Protein AF-C1H5T6-F1 (afdb_monomer)

InterPro domains:
  IPR002125 Cytidine and deoxycytidylate deaminase domain [PF00383] (21-167)
  IPR002125 Cytidine and deoxycytidylate deaminase domain [PS51747] (21-202)
  IPR016193 Cytidine deaminase-like [SSF53927] (23-218)

Structure (mmCIF, N/CA/C/O backbone):
data_AF-C1H5T6-F1
#
_entry.id   AF-C1H5T6-F1
#
loop_
_atom_site.group_PDB
_atom_site.id
_atom_site.type_symbol
_atom_site.label_atom_id
_atom_site.label_alt_id
_atom_site.label_comp_id
_atom_site.label_asym_id
_atom_site.label_entity_id
_atom_site.label_seq_id
_atom_site.pdbx_PDB_ins_code
_atom_site.Cartn_x
_atom_site.Cartn_y
_atom_site.Cartn_z
_atom_site.occupancy
_atom_site.B_iso_or_equiv
_atom_site.auth_seq_id
_atom_site.auth_comp_id
_atom_site.auth_asym_id
_atom_site.auth_atom_id
_atom_site.pdbx_PDB_model_num
ATOM 1 N N . MET A 1 1 ? 17.464 13.894 10.792 1.00 33.81 1 MET A N 1
ATOM 2 C CA . MET A 1 1 ? 16.229 13.262 11.302 1.00 33.81 1 MET A CA 1
ATOM 3 C C . MET A 1 1 ? 15.118 13.578 10.315 1.00 33.81 1 MET A C 1
ATOM 5 O O . MET A 1 1 ? 14.722 14.732 10.244 1.00 33.81 1 MET A O 1
ATOM 9 N N . ALA A 1 2 ? 14.689 12.622 9.488 1.00 39.31 2 ALA A N 1
ATOM 10 C CA . ALA A 1 2 ? 13.501 12.822 8.660 1.00 39.31 2 ALA A CA 1
ATOM 11 C C . ALA A 1 2 ? 12.287 12.703 9.586 1.00 39.31 2 ALA A C 1
ATOM 13 O O . ALA A 1 2 ? 11.970 11.619 10.069 1.00 39.31 2 ALA A O 1
ATOM 14 N N . THR A 1 3 ? 11.676 13.834 9.919 1.00 35.56 3 THR A N 1
ATOM 15 C CA . THR A 1 3 ? 10.396 13.882 10.616 1.00 35.56 3 THR A CA 1
ATOM 16 C C . THR A 1 3 ? 9.360 13.225 9.709 1.00 35.56 3 THR A C 1
ATOM 18 O O . THR A 1 3 ? 8.994 13.762 8.669 1.00 35.56 3 THR A O 1
ATOM 21 N N . THR A 1 4 ? 8.930 12.018 10.072 1.00 43.72 4 THR A N 1
ATOM 22 C CA . THR A 1 4 ? 7.902 11.247 9.368 1.00 43.72 4 THR A CA 1
ATOM 23 C C . THR A 1 4 ? 6.540 11.907 9.587 1.00 43.72 4 THR A C 1
ATOM 25 O O . THR A 1 4 ? 5.733 11.419 10.382 1.00 43.72 4 THR A O 1
ATOM 28 N N . SER A 1 5 ? 6.281 13.056 8.960 1.00 38.50 5 SER A N 1
ATOM 29 C CA . SER A 1 5 ? 4.914 13.558 8.889 1.00 38.50 5 SER A CA 1
ATOM 30 C C . SER A 1 5 ? 4.151 12.664 7.916 1.00 38.50 5 SER A C 1
ATOM 32 O O . SER A 1 5 ? 4.578 12.414 6.790 1.00 38.50 5 SER A O 1
ATOM 34 N N . VAL A 1 6 ? 3.036 12.107 8.383 1.00 45.97 6 VAL A N 1
ATOM 35 C CA . VAL A 1 6 ? 2.045 11.500 7.496 1.00 45.97 6 VAL A CA 1
ATOM 36 C C . VAL A 1 6 ? 1.602 12.621 6.538 1.00 45.97 6 VAL A C 1
ATOM 38 O O . VAL A 1 6 ? 1.162 13.662 7.033 1.00 45.97 6 VAL A O 1
ATOM 41 N N . PRO A 1 7 ? 1.747 12.475 5.204 1.00 45.72 7 PRO A N 1
ATOM 42 C CA . PRO A 1 7 ? 1.215 13.447 4.243 1.00 45.72 7 PRO A CA 1
ATOM 43 C C . PRO A 1 7 ? -0.298 13.638 4.475 1.00 45.72 7 PRO A C 1
ATOM 45 O O . PRO A 1 7 ? -0.911 12.744 5.060 1.00 45.72 7 PRO A O 1
ATOM 48 N N . PRO A 1 8 ? -0.904 14.772 4.062 1.00 51.19 8 PRO A N 1
ATOM 49 C CA . PRO A 1 8 ? -2.144 15.320 4.627 1.00 51.19 8 PRO A CA 1
ATOM 50 C C . PRO A 1 8 ? -3.195 14.243 4.925 1.00 51.19 8 PRO A C 1
ATOM 52 O O . PRO A 1 8 ? -3.551 13.446 4.060 1.00 51.19 8 PRO A O 1
ATOM 55 N N . SER A 1 9 ? -3.616 14.219 6.194 1.00 65.88 9 SER A N 1
ATOM 56 C CA . SER A 1 9 ? -4.337 13.152 6.898 1.00 65.88 9 SER A CA 1
ATOM 57 C C . SER A 1 9 ? -5.274 12.316 6.022 1.00 65.88 9 SER A C 1
ATOM 59 O O . SER A 1 9 ? -6.409 12.712 5.741 1.00 65.88 9 SER A O 1
ATOM 61 N N . ILE A 1 10 ? -4.848 11.099 5.683 1.00 83.06 10 ILE A N 1
ATOM 62 C CA . ILE A 1 10 ? -5.799 10.045 5.329 1.00 83.06 10 ILE A CA 1
ATOM 63 C C . ILE A 1 10 ? -6.654 9.823 6.569 1.00 83.06 10 ILE A C 1
ATOM 65 O O . ILE A 1 10 ? -6.167 9.346 7.594 1.00 83.06 10 ILE A O 1
ATOM 69 N N . THR A 1 11 ? -7.914 10.233 6.493 1.00 87.38 11 THR A N 1
ATOM 70 C CA . THR A 1 11 ? -8.832 10.136 7.622 1.00 87.38 11 THR A CA 1
ATOM 71 C C . THR A 1 11 ? -9.463 8.748 7.595 1.00 87.38 11 THR A C 1
ATOM 73 O O . THR A 1 11 ? -10.060 8.381 6.586 1.00 87.38 11 THR A O 1
ATOM 76 N N . PRO A 1 12 ? -9.342 7.931 8.652 1.00 84.88 12 PRO A N 1
ATOM 77 C CA . PRO A 1 12 ? -10.092 6.686 8.711 1.00 84.88 12 PRO A CA 1
ATOM 78 C C . PRO A 1 12 ? -11.593 6.963 8.594 1.00 84.88 12 PRO A C 1
ATOM 80 O O . PRO A 1 12 ? -12.089 7.898 9.223 1.00 84.88 12 PRO A O 1
ATOM 83 N N . ILE A 1 13 ? -12.323 6.158 7.817 1.00 84.75 13 ILE A N 1
ATOM 84 C CA . ILE A 1 13 ? -13.778 6.306 7.722 1.00 84.75 13 ILE A CA 1
ATOM 85 C C . ILE A 1 13 ? -14.387 5.861 9.065 1.00 84.75 13 ILE A C 1
ATOM 87 O O . ILE A 1 13 ? -14.195 4.700 9.450 1.00 84.75 13 ILE A O 1
ATOM 91 N N . PRO A 1 14 ? -15.124 6.724 9.788 1.00 80.69 14 PRO A N 1
ATOM 92 C CA . PRO A 1 14 ? -15.810 6.308 11.006 1.00 80.69 14 PRO A CA 1
ATOM 93 C C . PRO A 1 14 ? -16.904 5.284 10.680 1.00 80.69 14 PRO A C 1
ATOM 95 O O . PRO A 1 14 ? -17.687 5.517 9.763 1.00 80.69 14 PRO A O 1
ATOM 98 N N . SER A 1 15 ? -16.978 4.185 11.439 1.00 84.94 15 SER A N 1
ATOM 99 C CA . SER A 1 15 ? -18.088 3.213 11.419 1.00 84.94 15 SER A CA 1
ATOM 100 C C . SER A 1 15 ? -18.574 2.837 10.011 1.00 84.94 15 SER A C 1
ATOM 102 O O . SER A 1 15 ? -19.707 3.129 9.630 1.00 84.94 15 SER A O 1
ATOM 104 N N . HIS A 1 16 ? -17.717 2.187 9.226 1.00 91.88 16 HIS A N 1
ATOM 105 C CA . HIS A 1 16 ? -17.972 1.892 7.814 1.00 91.88 16 HIS A CA 1
ATOM 106 C C . HIS A 1 16 ? -18.253 0.407 7.556 1.00 91.88 16 HIS A C 1
ATOM 108 O O . HIS A 1 16 ? -17.962 -0.454 8.381 1.00 91.88 16 HIS A O 1
ATOM 114 N N . LEU A 1 17 ? -18.797 0.093 6.380 1.00 94.06 17 LEU A N 1
ATOM 115 C CA . LEU A 1 17 ? -18.963 -1.283 5.909 1.00 94.06 17 LEU A CA 1
ATOM 116 C C . LEU A 1 17 ? -17.701 -1.770 5.195 1.00 94.06 17 LEU A C 1
ATOM 118 O O . LEU A 1 17 ? -17.035 -1.002 4.499 1.00 94.06 17 LEU A O 1
ATOM 122 N N . ASN A 1 18 ? -17.406 -3.064 5.289 1.00 93.56 18 ASN A N 1
ATOM 123 C CA . ASN A 1 18 ? -16.345 -3.691 4.505 1.00 93.56 18 ASN A CA 1
ATOM 124 C C . ASN A 1 18 ? -16.837 -3.967 3.070 1.00 93.56 18 ASN A C 1
ATOM 126 O O . ASN A 1 18 ? -17.297 -5.065 2.774 1.00 93.56 18 ASN A O 1
ATOM 130 N N . ASN A 1 19 ? -16.836 -2.940 2.216 1.00 95.81 19 ASN A N 1
ATOM 131 C CA . ASN A 1 19 ? -17.381 -2.997 0.860 1.00 95.81 19 ASN A CA 1
ATOM 132 C C . ASN A 1 19 ? -16.542 -2.199 -0.156 1.00 95.81 19 ASN A C 1
ATOM 134 O O . ASN A 1 19 ? -15.598 -1.489 0.197 1.00 95.81 19 ASN A O 1
ATOM 138 N N . GLN A 1 20 ? -16.948 -2.259 -1.428 1.00 96.25 20 GLN A N 1
ATOM 139 C CA . GLN A 1 20 ? -16.251 -1.600 -2.535 1.00 96.25 20 GLN A CA 1
ATOM 140 C C . GLN A 1 20 ? -16.035 -0.093 -2.319 1.00 96.25 20 GLN A C 1
ATOM 142 O O . GLN A 1 20 ? -14.952 0.407 -2.611 1.00 96.25 20 GLN A O 1
ATOM 147 N N . GLN A 1 21 ? -17.011 0.639 -1.772 1.00 96.75 21 GLN A N 1
ATOM 148 C CA . GLN A 1 21 ? -16.872 2.082 -1.533 1.00 96.75 21 GLN A CA 1
ATOM 149 C C . GLN A 1 21 ? -15.749 2.392 -0.531 1.00 96.75 21 GLN A C 1
ATOM 151 O O . GLN A 1 21 ? -14.955 3.307 -0.757 1.00 96.75 21 GLN A O 1
ATOM 156 N N . THR A 1 22 ? -15.650 1.607 0.543 1.00 97.38 22 THR A N 1
ATOM 157 C CA . THR A 1 22 ? -14.551 1.694 1.514 1.00 97.38 22 THR A CA 1
ATOM 158 C C . THR A 1 22 ? -13.209 1.396 0.848 1.00 97.38 22 THR A C 1
ATOM 160 O O . THR A 1 22 ? -12.235 2.118 1.059 1.00 97.38 22 THR A O 1
ATOM 163 N N . HIS A 1 23 ? -13.139 0.363 0.007 1.00 98.12 23 HIS A N 1
ATOM 164 C CA . HIS A 1 23 ? -11.893 0.009 -0.670 1.00 98.12 23 HIS A CA 1
ATOM 165 C C . HIS A 1 23 ? -11.444 1.081 -1.671 1.00 98.12 23 HIS A C 1
ATOM 167 O O . HIS A 1 23 ? -10.270 1.453 -1.693 1.00 98.12 23 HIS A O 1
ATOM 173 N N . LEU A 1 24 ? -12.381 1.646 -2.437 1.00 97.88 24 LEU A N 1
ATOM 174 C CA . LEU A 1 24 ? -12.120 2.758 -3.351 1.00 97.88 24 LEU A CA 1
ATOM 175 C C . LEU A 1 24 ? -11.654 4.019 -2.616 1.00 97.88 24 LEU A C 1
ATOM 177 O O . LEU A 1 24 ? -10.804 4.739 -3.137 1.00 97.88 24 LEU A O 1
ATOM 181 N N . TYR A 1 25 ? -12.168 4.296 -1.414 1.00 97.44 25 TYR A N 1
ATOM 182 C CA . TYR A 1 25 ? -11.683 5.405 -0.589 1.00 97.44 25 TYR A CA 1
ATOM 183 C C . TYR A 1 25 ? -10.189 5.252 -0.268 1.00 97.44 25 TYR A C 1
ATOM 185 O O . TYR A 1 25 ? -9.396 6.152 -0.558 1.00 97.44 25 TYR A O 1
ATOM 193 N N . TYR A 1 26 ? -9.786 4.093 0.260 1.00 98.12 26 TYR A N 1
ATOM 194 C CA . TYR A 1 26 ? -8.386 3.845 0.608 1.00 98.12 26 TYR A CA 1
ATOM 195 C C . TYR A 1 26 ? -7.475 3.750 -0.621 1.00 98.12 26 TYR A C 1
ATOM 197 O O . TYR A 1 26 ? -6.346 4.238 -0.573 1.00 98.12 26 TYR A O 1
ATOM 205 N N . LEU A 1 27 ? -7.946 3.210 -1.748 1.00 98.31 27 LEU A N 1
ATOM 206 C CA . LEU A 1 27 ? -7.158 3.188 -2.984 1.00 98.31 27 LEU A CA 1
ATOM 207 C C . LEU A 1 27 ? -6.985 4.570 -3.614 1.00 98.31 27 LEU A C 1
ATOM 209 O O . LEU A 1 27 ? -5.897 4.863 -4.105 1.00 98.31 27 LE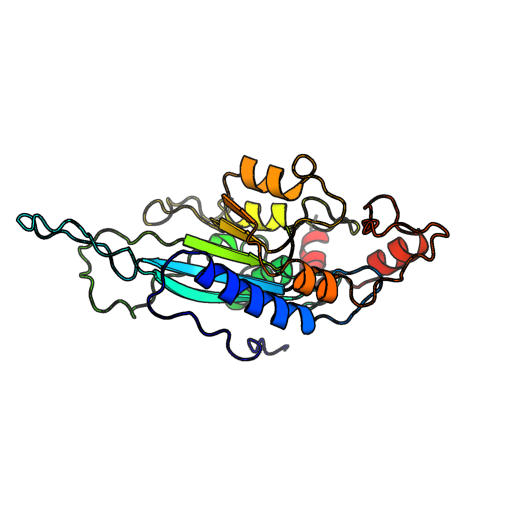U A O 1
ATOM 213 N N . ARG A 1 28 ? -7.982 5.462 -3.541 1.00 97.88 28 ARG A N 1
ATOM 214 C CA . ARG A 1 28 ? -7.799 6.872 -3.935 1.00 97.88 28 ARG A CA 1
ATOM 215 C C . ARG A 1 28 ? -6.760 7.565 -3.058 1.00 97.88 28 ARG A C 1
ATOM 217 O O . ARG A 1 28 ? -5.919 8.292 -3.574 1.00 97.88 28 ARG A O 1
ATOM 224 N N . ALA A 1 29 ? -6.762 7.294 -1.754 1.00 97.81 29 ALA A N 1
ATOM 225 C CA . ALA A 1 29 ? -5.723 7.789 -0.857 1.00 97.81 29 ALA A CA 1
ATOM 226 C C . ALA A 1 29 ? -4.327 7.226 -1.208 1.00 97.81 29 ALA A C 1
ATOM 228 O O . ALA A 1 29 ? -3.352 7.978 -1.235 1.00 97.81 29 ALA A O 1
ATOM 229 N N . CYS A 1 30 ? -4.222 5.937 -1.556 1.00 98.44 30 CYS A N 1
ATOM 230 C CA . CYS A 1 30 ? -2.981 5.343 -2.073 1.00 98.44 30 CYS A CA 1
ATOM 231 C C . CYS A 1 30 ? -2.534 5.999 -3.390 1.00 98.44 30 CYS A C 1
ATOM 233 O O . CYS A 1 30 ? -1.343 6.227 -3.602 1.00 98.44 30 CYS A O 1
ATOM 235 N N . LEU A 1 31 ? -3.468 6.348 -4.274 1.00 97.94 31 LEU A N 1
ATOM 236 C CA . LEU A 1 31 ? -3.164 7.049 -5.518 1.00 97.94 31 LEU A CA 1
ATOM 237 C C . LEU A 1 31 ? -2.583 8.447 -5.254 1.00 97.94 31 LEU A C 1
ATOM 239 O O . LEU A 1 31 ? -1.562 8.797 -5.843 1.00 97.94 31 LEU A O 1
ATOM 243 N N . SER A 1 32 ? -3.140 9.199 -4.302 1.00 97.56 32 SER A N 1
ATOM 244 C CA . SER A 1 32 ? -2.573 10.486 -3.868 1.00 97.56 32 SER A CA 1
ATOM 245 C C . SER A 1 32 ? -1.170 10.344 -3.261 1.00 97.56 32 SER A C 1
ATOM 247 O O . SER A 1 32 ? -0.316 11.205 -3.461 1.00 97.56 32 SER A O 1
ATOM 249 N N . LEU A 1 33 ? -0.889 9.251 -2.539 1.00 97.88 33 LEU A N 1
ATOM 250 C CA . LEU A 1 33 ? 0.471 8.932 -2.078 1.00 97.88 33 LEU A CA 1
ATOM 251 C C . LEU A 1 33 ? 1.406 8.632 -3.260 1.00 97.88 33 LEU A C 1
ATOM 253 O O . LEU A 1 33 ? 2.532 9.116 -3.287 1.00 97.88 33 LEU A O 1
ATOM 257 N N . SER A 1 34 ? 0.929 7.896 -4.268 1.00 98.00 34 SER A N 1
ATOM 258 C CA . SER A 1 34 ? 1.708 7.553 -5.472 1.00 98.00 34 SER A CA 1
ATOM 259 C C . SER A 1 34 ? 2.227 8.801 -6.193 1.00 98.00 34 SER A C 1
ATOM 261 O O . SER A 1 34 ? 3.370 8.830 -6.646 1.00 98.00 34 SER A O 1
ATOM 263 N N . GLN A 1 35 ? 1.419 9.865 -6.235 1.00 97.06 35 GLN A N 1
ATOM 264 C CA . GLN A 1 35 ? 1.767 11.151 -6.849 1.00 97.06 35 GLN A CA 1
ATOM 265 C C . GLN A 1 35 ? 2.900 11.905 -6.127 1.00 97.06 35 GLN A C 1
ATOM 267 O O . GLN A 1 35 ? 3.447 12.852 -6.688 1.00 97.06 35 GLN A O 1
ATOM 272 N N . GLN A 1 36 ? 3.290 11.494 -4.917 1.00 97.00 36 GLN A N 1
ATOM 273 C CA . GLN A 1 36 ? 4.449 12.060 -4.214 1.00 97.00 36 GLN A CA 1
ATOM 274 C C . GLN A 1 36 ? 5.770 11.413 -4.643 1.00 97.00 36 GLN A C 1
ATOM 276 O O . GLN A 1 36 ? 6.832 12.008 -4.474 1.00 97.00 36 GLN A O 1
ATOM 281 N N . SER A 1 37 ? 5.724 10.219 -5.242 1.00 96.81 37 SER A N 1
ATOM 282 C CA . SER A 1 37 ? 6.906 9.594 -5.836 1.00 96.81 37 SER A CA 1
ATOM 283 C C . SER A 1 37 ? 7.363 10.404 -7.055 1.00 96.81 37 SER A C 1
ATOM 285 O O . SER A 1 37 ? 6.507 10.787 -7.848 1.00 96.81 37 SER A O 1
ATOM 287 N N . PRO A 1 38 ? 8.656 10.689 -7.273 1.00 95.19 38 PRO A N 1
ATOM 288 C CA . PRO A 1 38 ? 9.097 11.358 -8.496 1.00 95.19 38 PRO A CA 1
ATOM 289 C C . PRO A 1 38 ? 8.925 10.439 -9.723 1.00 95.19 38 PRO A C 1
ATOM 291 O O . PRO A 1 38 ? 9.262 9.256 -9.631 1.00 95.19 38 PRO A O 1
ATOM 294 N N . PRO A 1 39 ? 8.468 10.952 -10.882 1.00 95.62 39 PRO A N 1
ATOM 295 C CA . PRO A 1 39 ? 8.410 10.165 -12.111 1.00 95.62 39 PRO A CA 1
ATOM 296 C C . PRO A 1 39 ? 9.818 9.739 -12.540 1.00 95.62 39 PRO A C 1
ATOM 298 O O . PRO A 1 39 ? 10.753 10.546 -12.556 1.00 95.62 39 PRO A O 1
ATOM 301 N N . LYS A 1 40 ? 9.984 8.452 -12.853 1.00 92.62 40 LYS A N 1
ATOM 302 C CA . LYS A 1 40 ? 11.252 7.873 -13.313 1.00 92.62 40 LYS A CA 1
ATOM 303 C C . LYS A 1 40 ? 10.998 6.847 -14.418 1.00 92.62 40 LYS A C 1
ATOM 305 O O . LYS A 1 40 ? 9.997 6.145 -14.330 1.00 92.62 40 LYS A O 1
ATOM 310 N N . PRO A 1 41 ? 11.929 6.677 -15.375 1.00 90.44 41 PRO A N 1
ATOM 311 C CA . PRO A 1 41 ? 11.765 5.745 -16.494 1.00 90.44 41 PRO A CA 1
ATOM 312 C C . PRO A 1 41 ? 11.472 4.291 -16.122 1.00 90.44 41 PRO A C 1
ATOM 314 O O . PRO A 1 41 ? 10.888 3.572 -16.923 1.00 90.44 41 PRO A O 1
ATOM 317 N N . THR A 1 42 ? 11.894 3.847 -14.937 1.00 84.62 42 THR A N 1
ATOM 318 C CA . THR A 1 42 ? 11.909 2.423 -14.567 1.00 84.62 42 THR A CA 1
ATOM 319 C C . THR A 1 42 ? 11.257 2.094 -13.240 1.00 84.62 42 THR A C 1
ATOM 321 O O . THR A 1 42 ? 11.141 0.921 -12.885 1.00 84.62 42 THR A O 1
ATOM 324 N N . ASN A 1 43 ? 10.807 3.104 -12.499 1.00 91.00 43 ASN A N 1
ATOM 325 C CA . ASN A 1 43 ? 10.076 2.895 -11.262 1.00 91.00 43 ASN A CA 1
ATOM 326 C C . ASN A 1 43 ? 8.599 3.164 -11.511 1.00 91.00 43 ASN A C 1
ATOM 328 O O . ASN A 1 43 ? 8.232 4.227 -12.006 1.00 91.00 43 ASN A O 1
ATOM 332 N N . PHE A 1 44 ? 7.745 2.228 -11.113 1.00 95.06 44 PHE A N 1
ATOM 333 C CA . PHE A 1 44 ? 6.326 2.522 -10.996 1.00 95.06 44 PHE A CA 1
ATOM 334 C C . PHE A 1 44 ? 6.074 3.431 -9.797 1.00 95.06 44 PHE A C 1
ATOM 336 O O . PHE A 1 44 ? 6.548 3.166 -8.686 1.00 95.06 44 PHE A O 1
ATOM 343 N N . ARG A 1 45 ? 5.283 4.481 -9.998 1.00 97.25 45 ARG A N 1
ATOM 344 C CA . ARG A 1 45 ? 4.813 5.343 -8.910 1.00 97.25 45 ARG A CA 1
ATOM 345 C C . ARG A 1 45 ? 3.650 4.652 -8.202 1.00 97.25 45 ARG A C 1
ATOM 347 O O . ARG A 1 45 ? 2.541 4.584 -8.722 1.00 97.25 45 ARG A O 1
ATOM 354 N N . VAL A 1 46 ? 3.922 4.110 -7.020 1.00 98.19 46 VAL A N 1
ATOM 355 C CA . VAL A 1 46 ? 2.978 3.312 -6.226 1.00 98.19 46 VAL A CA 1
ATOM 356 C C . VAL A 1 46 ? 2.818 3.961 -4.860 1.00 98.19 46 VAL A C 1
ATOM 358 O O . VAL A 1 46 ? 3.749 4.584 -4.347 1.00 98.19 46 VAL A O 1
ATOM 361 N N . GLY A 1 47 ? 1.643 3.804 -4.263 1.00 98.38 47 GLY A N 1
ATOM 362 C CA . GLY A 1 47 ? 1.326 4.249 -2.916 1.00 98.38 47 GLY A CA 1
ATOM 363 C C . GLY A 1 47 ? 0.651 3.131 -2.138 1.00 98.38 47 GLY A C 1
ATOM 364 O O . GLY A 1 47 ? -0.038 2.295 -2.722 1.00 98.38 47 GLY A O 1
ATOM 365 N N . ALA A 1 48 ? 0.875 3.111 -0.828 1.00 98.69 48 ALA A N 1
ATOM 366 C CA . ALA A 1 48 ? 0.433 2.063 0.075 1.00 98.69 48 ALA A CA 1
ATOM 367 C C . ALA A 1 48 ? -0.033 2.626 1.424 1.00 98.69 48 ALA A C 1
ATOM 369 O O . ALA A 1 48 ? 0.501 3.618 1.928 1.00 98.69 48 ALA A O 1
ATOM 370 N N . ILE A 1 49 ? -1.007 1.954 2.031 1.00 98.38 49 ILE A N 1
ATOM 371 C CA . ILE A 1 49 ? -1.555 2.249 3.355 1.00 98.38 49 ILE A CA 1
ATOM 372 C C . ILE A 1 49 ? -1.648 0.940 4.134 1.00 98.38 49 ILE A C 1
ATOM 374 O O . ILE A 1 49 ? -2.369 0.027 3.739 1.00 98.38 49 ILE A O 1
ATOM 378 N N . LEU A 1 50 ? -0.954 0.875 5.266 1.00 98.25 50 LEU A N 1
ATOM 379 C CA . LEU A 1 50 ? -1.096 -0.183 6.258 1.00 98.25 50 LEU A CA 1
ATOM 380 C C . LEU A 1 50 ? -2.093 0.282 7.320 1.00 98.25 50 LEU A C 1
ATOM 382 O O . LEU A 1 50 ? -1.887 1.333 7.934 1.00 98.25 50 LEU A O 1
ATOM 386 N N . LEU A 1 51 ? -3.148 -0.491 7.566 1.00 96.31 51 LEU A N 1
ATOM 387 C CA . LEU A 1 51 ? -4.153 -0.170 8.575 1.00 96.31 51 LEU A CA 1
ATOM 388 C C . LEU A 1 51 ? -4.554 -1.379 9.421 1.00 96.31 51 LEU A C 1
ATOM 390 O O . LEU A 1 51 ? -4.410 -2.529 9.013 1.00 96.31 51 LEU A O 1
ATOM 394 N N . SER A 1 52 ? -5.069 -1.094 10.610 1.00 94.19 52 SER A N 1
ATOM 395 C CA . SER A 1 52 ? -5.738 -2.056 11.480 1.00 94.19 52 SER A CA 1
ATOM 396 C C . SER A 1 52 ? -7.241 -1.850 11.378 1.00 94.19 52 SER A C 1
ATOM 398 O O . SER A 1 52 ? -7.701 -0.725 11.558 1.00 94.19 52 SER A O 1
ATOM 400 N N . ARG A 1 53 ? -7.996 -2.929 11.176 1.00 93.31 53 ARG A N 1
ATOM 401 C CA . ARG A 1 53 ? -9.459 -2.940 11.128 1.00 93.31 53 ARG A CA 1
ATOM 402 C C . ARG A 1 53 ? -10.029 -3.757 12.280 1.00 93.31 53 ARG A C 1
ATOM 404 O O . ARG A 1 53 ? -9.636 -4.903 12.481 1.00 93.31 53 ARG A O 1
ATOM 411 N N . MET A 1 54 ? -10.979 -3.180 13.009 1.00 89.88 54 MET A N 1
ATOM 412 C CA . MET A 1 54 ? -11.724 -3.855 14.077 1.00 89.88 54 MET A CA 1
ATOM 413 C C . MET A 1 54 ? -13.231 -3.701 13.850 1.00 89.88 54 MET A C 1
ATOM 415 O O . MET A 1 54 ? -13.655 -2.628 13.422 1.00 89.88 54 MET A O 1
ATOM 419 N N . PRO A 1 55 ? -14.060 -4.706 14.178 1.00 88.56 55 PRO A N 1
ATOM 420 C CA . PRO A 1 55 ? -15.503 -4.514 14.268 1.00 88.56 55 PRO A CA 1
ATOM 421 C C . PRO A 1 55 ? -15.845 -3.444 15.316 1.00 88.56 55 PRO A C 1
ATOM 423 O O . PRO A 1 55 ? -15.384 -3.517 16.458 1.00 88.56 55 PRO A O 1
ATOM 426 N N . THR A 1 56 ? -16.649 -2.457 14.927 1.00 82.31 56 THR A N 1
ATOM 427 C CA . THR A 1 56 ? -17.206 -1.411 15.802 1.00 82.31 56 THR A CA 1
ATOM 428 C C . THR A 1 56 ? -18.508 -1.873 16.438 1.00 82.31 56 THR A C 1
ATOM 430 O O . THR A 1 56 ? -18.735 -1.647 17.621 1.00 82.31 56 THR A O 1
ATOM 433 N N . THR A 1 57 ? -19.359 -2.527 15.647 1.00 75.50 57 THR A N 1
ATOM 434 C CA . THR A 1 57 ? -20.621 -3.119 16.093 1.00 75.50 57 THR A CA 1
ATOM 435 C C . THR A 1 57 ? -20.601 -4.602 15.761 1.00 75.50 57 THR A C 1
ATOM 437 O O . THR A 1 57 ? -20.266 -4.986 14.643 1.00 75.50 57 THR A O 1
ATOM 440 N N . ILE A 1 58 ? -20.936 -5.445 16.735 1.00 66.62 58 ILE A N 1
ATOM 441 C CA . ILE A 1 58 ? -21.221 -6.860 16.494 1.00 66.62 58 ILE A CA 1
ATOM 442 C C . ILE A 1 58 ? -22.740 -6.976 16.581 1.00 66.62 58 ILE A C 1
ATOM 444 O O . ILE A 1 58 ? -23.284 -6.653 17.639 1.00 66.62 58 ILE A O 1
ATOM 448 N N . PRO A 1 59 ? -23.443 -7.370 15.509 1.00 62.16 59 PRO A N 1
ATOM 449 C CA . PRO A 1 59 ? -24.888 -7.492 15.568 1.00 62.16 59 PRO A CA 1
ATOM 450 C C . PRO A 1 59 ? -25.277 -8.533 16.622 1.00 62.16 59 PRO A C 1
ATOM 452 O O . PRO A 1 59 ? -25.023 -9.725 16.455 1.00 62.16 59 PRO A O 1
ATOM 455 N N . THR A 1 60 ? -25.880 -8.092 17.724 1.00 60.09 60 THR A N 1
ATOM 456 C CA . THR A 1 60 ? -26.562 -8.974 18.667 1.00 60.09 60 THR A CA 1
ATOM 457 C C . THR A 1 60 ? -28.044 -8.922 18.333 1.00 60.09 60 THR A C 1
ATOM 459 O O . THR A 1 60 ? -28.693 -7.888 18.474 1.00 60.09 60 THR A O 1
ATOM 462 N N . ASN A 1 61 ? -28.607 -10.033 17.857 1.00 54.00 61 ASN A N 1
ATOM 463 C CA . ASN A 1 61 ? -30.058 -10.162 17.880 1.00 54.00 61 ASN A CA 1
ATOM 464 C C . ASN A 1 61 ? -30.445 -10.331 19.360 1.00 54.00 61 ASN A C 1
ATOM 466 O O . ASN A 1 61 ? -29.993 -11.301 19.976 1.00 54.00 61 ASN A O 1
ATOM 470 N N . PRO A 1 62 ? -31.241 -9.438 19.977 1.00 57.22 62 PRO A N 1
ATOM 471 C CA . PRO A 1 62 ? -31.865 -9.788 21.244 1.00 57.22 62 PRO A CA 1
ATOM 472 C C . PRO A 1 62 ? -32.693 -11.068 21.027 1.00 57.22 62 PRO A C 1
ATOM 474 O O . PRO A 1 62 ? -33.352 -11.187 19.989 1.00 57.22 62 PRO A O 1
ATOM 477 N N . PRO A 1 63 ? -32.683 -12.022 21.977 1.00 56.38 63 PRO A N 1
ATOM 478 C CA . PRO A 1 63 ? -33.136 -13.401 21.758 1.00 56.38 63 PRO A CA 1
ATOM 479 C C . PRO A 1 63 ? -34.596 -13.567 21.293 1.00 56.38 63 PRO A C 1
ATOM 481 O O . PRO A 1 63 ? -34.964 -14.659 20.883 1.00 56.38 63 PRO A O 1
ATOM 484 N N . ASN A 1 64 ? -35.414 -12.506 21.309 1.00 56.91 64 ASN A N 1
ATOM 485 C CA . ASN A 1 64 ? -36.845 -12.544 20.993 1.00 56.91 64 ASN A CA 1
ATOM 486 C C . ASN A 1 64 ? -37.305 -11.559 19.899 1.00 56.91 64 ASN A C 1
ATOM 488 O O . ASN A 1 64 ? -38.489 -11.236 19.837 1.00 56.91 64 ASN A O 1
ATOM 492 N N . GLN A 1 65 ? -36.421 -11.067 19.025 1.00 57.25 65 GLN A N 1
ATOM 493 C CA . GLN A 1 65 ? -36.847 -10.235 17.890 1.00 57.25 65 GLN A CA 1
ATOM 494 C C . GLN A 1 65 ? -36.662 -10.965 16.556 1.00 57.25 65 GLN A C 1
ATOM 496 O O . GLN A 1 65 ? -35.558 -11.092 16.039 1.00 57.25 65 GLN A O 1
ATOM 501 N N . LEU A 1 66 ? -37.790 -11.392 15.982 1.00 54.56 66 LEU A N 1
ATOM 502 C CA . LEU A 1 66 ? -37.962 -11.920 14.622 1.00 54.56 66 LEU A CA 1
ATOM 503 C C . LEU A 1 66 ? -37.807 -10.806 13.557 1.00 54.56 66 LEU A C 1
ATOM 505 O O . LEU A 1 66 ? -38.565 -10.741 12.593 1.00 54.56 66 LEU A O 1
ATOM 509 N N . GLN A 1 67 ? -36.864 -9.875 13.743 1.00 57.25 67 GLN A N 1
ATOM 510 C CA . GLN A 1 67 ? -36.597 -8.837 12.749 1.00 57.25 67 GLN A CA 1
ATOM 511 C C . GLN A 1 67 ? -35.783 -9.436 11.598 1.00 57.25 67 GLN A C 1
ATOM 513 O O . GLN A 1 67 ? -34.685 -9.949 11.794 1.00 57.25 67 GLN A O 1
ATOM 518 N N . SER A 1 68 ? -36.317 -9.345 10.379 1.00 63.47 68 SER A N 1
ATOM 519 C CA . SER A 1 68 ? -35.733 -9.889 9.143 1.00 63.47 68 SER A CA 1
ATOM 520 C C . SER A 1 68 ? -34.454 -9.184 8.668 1.00 63.47 68 SER A C 1
ATOM 522 O O . SER A 1 68 ? -33.913 -9.542 7.624 1.00 63.47 68 SER A O 1
ATOM 524 N N . HIS A 1 69 ? -33.961 -8.184 9.401 1.00 69.19 69 HIS A N 1
ATOM 525 C CA . HIS A 1 69 ? -32.784 -7.403 9.037 1.00 69.19 69 HIS A CA 1
ATOM 526 C C . HIS A 1 69 ? -31.877 -7.198 10.249 1.00 69.19 69 HIS A C 1
ATOM 528 O O . HIS A 1 69 ? -31.925 -6.166 10.913 1.00 69.19 69 HIS A O 1
ATOM 534 N N . THR A 1 70 ? -31.018 -8.180 10.524 1.00 69.38 70 THR A N 1
ATOM 535 C CA . THR A 1 70 ? -29.847 -7.949 11.374 1.00 69.38 70 THR A CA 1
ATOM 536 C C . THR A 1 70 ? -29.010 -6.828 10.734 1.00 69.38 70 THR A C 1
ATOM 538 O O . THR A 1 70 ? -28.667 -6.942 9.551 1.00 69.38 70 THR A O 1
ATOM 541 N N . PRO A 1 71 ? -28.704 -5.729 11.451 1.00 77.44 71 PRO A N 1
ATOM 542 C CA . PRO A 1 71 ? -27.892 -4.653 10.895 1.00 77.44 71 PRO A CA 1
ATOM 543 C C . PRO A 1 71 ? -26.501 -5.186 10.519 1.00 77.44 71 PRO A C 1
ATOM 545 O O . PRO A 1 71 ? -25.987 -6.079 11.195 1.00 77.44 71 PRO A O 1
ATOM 548 N N . PRO A 1 72 ? -25.875 -4.673 9.449 1.00 85.69 72 PRO A N 1
ATOM 549 C CA . PRO A 1 72 ? -24.558 -5.137 9.041 1.00 85.69 72 PRO A CA 1
ATOM 550 C C . PRO A 1 72 ? -23.487 -4.728 10.060 1.00 85.69 72 PRO A C 1
ATOM 552 O O . PRO A 1 72 ? -23.533 -3.635 10.623 1.00 85.69 72 PRO A O 1
ATOM 555 N N . THR A 1 73 ? -22.485 -5.587 10.243 1.00 88.50 73 THR A N 1
ATOM 556 C CA . THR A 1 73 ? -21.272 -5.276 11.010 1.00 88.50 73 THR A CA 1
ATOM 557 C C . THR A 1 73 ? -20.595 -4.033 10.438 1.00 88.50 73 THR A C 1
ATOM 559 O O . THR A 1 73 ? -20.261 -3.985 9.250 1.00 88.50 73 THR A O 1
ATOM 562 N N . THR A 1 74 ? -20.354 -3.040 11.291 1.00 91.69 74 THR A N 1
ATOM 563 C CA . THR A 1 74 ? -19.532 -1.872 10.953 1.00 91.69 74 THR A CA 1
ATOM 564 C C . THR A 1 74 ? -18.127 -2.009 11.517 1.00 91.69 74 THR A C 1
ATOM 566 O O . THR A 1 74 ? -17.896 -2.758 12.469 1.00 91.69 74 THR A O 1
ATOM 569 N N . TYR A 1 75 ? -17.184 -1.286 10.923 1.00 92.44 75 TYR A N 1
ATOM 570 C CA . TYR A 1 75 ? -15.765 -1.365 11.231 1.00 92.44 75 TYR A CA 1
ATOM 571 C C . TYR A 1 75 ? -15.166 0.008 11.531 1.00 92.44 75 TYR A C 1
ATOM 573 O O . TYR A 1 75 ? -15.569 1.034 10.975 1.00 92.44 75 TYR A O 1
ATOM 581 N N . THR A 1 76 ? -14.160 -0.006 12.400 1.00 92.06 76 THR A N 1
ATOM 582 C CA . THR A 1 76 ? -13.296 1.127 12.705 1.00 92.06 76 THR A CA 1
ATOM 583 C C . THR A 1 76 ? -11.904 0.787 12.211 1.00 92.06 76 THR A C 1
ATOM 585 O O . THR A 1 76 ? -11.338 -0.243 12.590 1.00 92.06 76 THR A O 1
ATOM 588 N N . ASP A 1 77 ? -11.344 1.692 11.413 1.00 93.88 77 ASP A N 1
ATOM 589 C CA . ASP A 1 77 ? -9.979 1.579 10.919 1.00 93.88 77 ASP A CA 1
ATOM 590 C C . ASP A 1 77 ? -9.045 2.523 11.670 1.00 93.88 77 ASP A C 1
ATOM 592 O O . ASP A 1 77 ? -9.412 3.626 12.070 1.00 93.88 77 ASP A O 1
ATOM 596 N N . THR A 1 78 ? -7.800 2.098 11.838 1.00 93.12 78 THR A N 1
ATOM 597 C CA . THR A 1 78 ? -6.696 2.932 12.316 1.00 93.12 78 THR A CA 1
ATOM 598 C C . THR A 1 78 ? -5.568 2.843 11.305 1.00 93.12 78 THR A C 1
ATOM 600 O O . THR A 1 78 ? -5.038 1.757 11.071 1.00 93.12 78 THR A O 1
ATOM 603 N N . ILE A 1 79 ? -5.193 3.975 10.704 1.00 95.50 79 ILE A N 1
ATOM 604 C CA . ILE A 1 79 ? -4.026 4.022 9.820 1.00 95.50 79 ILE A CA 1
ATOM 605 C C . ILE A 1 79 ? -2.776 3.806 10.666 1.00 95.50 79 ILE A C 1
ATOM 607 O O . ILE A 1 79 ? -2.475 4.589 11.565 1.00 95.50 79 ILE A O 1
ATOM 611 N N . LEU A 1 80 ? -2.047 2.739 10.361 1.00 95.44 80 LEU A N 1
ATOM 612 C CA . LEU A 1 80 ? -0.807 2.404 11.037 1.00 95.44 80 LEU A CA 1
ATOM 613 C C . LEU A 1 80 ? 0.344 3.129 10.367 1.00 95.44 80 LEU A C 1
ATOM 615 O O . LEU A 1 80 ? 1.077 3.847 11.029 1.00 95.44 80 LEU A O 1
ATOM 619 N N . SER A 1 81 ? 0.499 2.986 9.059 1.00 97.44 81 SER A N 1
ATOM 620 C CA . SER A 1 81 ? 1.588 3.608 8.311 1.00 97.44 81 SER A CA 1
ATOM 621 C C . SER A 1 81 ? 1.173 3.806 6.860 1.00 97.44 81 SER A C 1
ATOM 623 O O . SER A 1 81 ? 0.202 3.223 6.384 1.00 97.44 81 SER A O 1
ATOM 625 N N . THR A 1 82 ? 1.918 4.633 6.149 1.00 98.19 82 THR A N 1
ATOM 626 C CA . THR A 1 82 ? 1.744 4.886 4.716 1.00 98.19 82 THR A CA 1
ATOM 627 C C . THR A 1 82 ? 3.066 4.663 4.012 1.00 98.19 82 THR A C 1
ATOM 629 O O . THR A 1 82 ? 4.099 4.602 4.667 1.00 98.19 82 THR A O 1
ATOM 632 N N . GLY A 1 83 ? 3.067 4.560 2.693 1.00 98.12 83 GLY A N 1
ATOM 633 C CA . GLY A 1 83 ? 4.281 4.428 1.901 1.00 98.12 83 GLY A CA 1
ATOM 634 C C . GLY A 1 83 ? 4.057 4.909 0.477 1.00 98.12 83 GLY A C 1
ATOM 635 O O . GLY A 1 83 ? 2.958 4.749 -0.045 1.00 98.12 83 GLY A O 1
ATOM 636 N N . TYR A 1 84 ? 5.078 5.451 -0.175 1.00 98.12 84 TYR A N 1
ATOM 637 C CA . TYR A 1 84 ? 5.102 5.580 -1.634 1.00 98.12 84 TYR A CA 1
ATOM 638 C C . TYR A 1 84 ? 6.469 5.198 -2.205 1.00 98.12 84 TYR A C 1
ATOM 640 O O . TYR A 1 84 ? 7.462 5.130 -1.480 1.00 98.12 84 TYR A O 1
ATOM 648 N N . THR A 1 85 ? 6.520 4.877 -3.499 1.00 97.38 85 THR A N 1
ATOM 649 C CA . THR A 1 85 ? 7.764 4.501 -4.187 1.00 97.38 85 THR A CA 1
ATOM 650 C C . THR A 1 85 ? 8.848 5.562 -3.969 1.00 97.38 85 THR A C 1
ATOM 652 O O . THR A 1 85 ? 8.618 6.740 -4.240 1.00 97.38 85 THR A O 1
ATOM 655 N N . LEU A 1 86 ? 10.039 5.141 -3.528 1.00 96.25 86 LEU A N 1
ATOM 656 C CA . LEU A 1 86 ? 11.191 6.007 -3.233 1.00 96.25 86 LEU A CA 1
ATOM 657 C C . LEU A 1 86 ? 10.973 7.035 -2.110 1.00 96.25 86 LEU A C 1
ATOM 659 O O . LEU A 1 86 ? 11.709 8.017 -2.035 1.00 96.25 86 LEU A O 1
ATOM 663 N N . GLU A 1 87 ? 9.995 6.827 -1.224 1.00 97.06 87 GLU A N 1
ATOM 664 C CA . GLU A 1 87 ? 9.846 7.673 -0.033 1.00 97.06 87 GLU A CA 1
ATOM 665 C C . GLU A 1 87 ? 11.050 7.543 0.914 1.00 97.06 87 GLU A C 1
ATOM 667 O O . GLU A 1 87 ? 11.500 8.520 1.511 1.00 97.06 87 GLU A O 1
ATOM 672 N N . LEU A 1 88 ? 11.587 6.327 1.044 1.00 96.44 88 LEU A N 1
ATOM 673 C CA . LEU A 1 88 ? 12.829 6.056 1.763 1.00 96.44 88 LEU A CA 1
ATOM 674 C C . LEU A 1 88 ? 14.000 5.928 0.784 1.00 96.44 88 LEU A C 1
ATOM 676 O O . LEU A 1 88 ? 13.819 5.550 -0.374 1.00 96.44 88 LEU A O 1
ATOM 680 N N . SER A 1 89 ? 15.215 6.189 1.273 1.00 93.38 89 SER A N 1
ATOM 681 C CA . SER A 1 89 ? 16.436 6.127 0.465 1.00 93.38 89 SER A CA 1
ATOM 682 C C . SER A 1 89 ? 16.667 4.755 -0.184 1.00 93.38 89 SER A C 1
ATOM 684 O O . SER A 1 89 ? 16.348 3.701 0.372 1.00 93.38 89 SER A O 1
ATOM 686 N N . GLY A 1 90 ? 17.271 4.782 -1.375 1.00 91.88 90 GLY A N 1
ATOM 687 C CA . GLY A 1 90 ? 17.504 3.602 -2.207 1.00 91.88 90 GLY A CA 1
ATOM 688 C C . GLY A 1 90 ? 16.298 3.224 -3.071 1.00 91.88 90 GLY A C 1
ATOM 689 O O . GLY A 1 90 ? 15.311 3.950 -3.146 1.00 91.88 90 GLY A O 1
ATOM 690 N N . ASN A 1 91 ? 16.377 2.075 -3.746 1.00 91.62 91 ASN A N 1
ATOM 691 C CA . ASN A 1 91 ? 15.330 1.588 -4.652 1.00 91.62 91 ASN A CA 1
ATOM 692 C C . ASN A 1 91 ? 14.181 0.897 -3.879 1.00 91.62 91 ASN A C 1
ATOM 694 O O . ASN A 1 91 ? 14.067 -0.337 -3.859 1.00 91.62 91 ASN A O 1
ATOM 698 N N . THR A 1 92 ? 13.385 1.698 -3.164 1.00 95.62 92 THR A N 1
ATOM 699 C CA . THR A 1 92 ? 12.299 1.247 -2.281 1.00 95.62 92 THR A CA 1
ATOM 700 C C . THR A 1 92 ? 10.930 1.298 -2.967 1.00 95.62 92 THR A C 1
ATOM 702 O O . THR A 1 92 ? 10.615 2.231 -3.703 1.00 95.62 92 THR A O 1
ATOM 705 N N . HIS A 1 93 ? 10.097 0.280 -2.725 1.00 97.38 93 HIS A N 1
ATOM 706 C CA . HIS A 1 93 ? 8.688 0.294 -3.152 1.00 97.38 93 HIS A CA 1
ATOM 707 C C . HIS A 1 93 ? 7.800 0.829 -2.024 1.00 97.38 93 HIS A C 1
ATOM 709 O O . HIS A 1 93 ? 8.230 0.903 -0.869 1.00 97.38 93 HIS A O 1
ATOM 715 N N . ALA A 1 94 ? 6.551 1.154 -2.350 1.00 98.31 94 ALA A N 1
ATOM 716 C CA . ALA A 1 94 ? 5.587 1.710 -1.409 1.00 98.31 94 ALA A CA 1
ATOM 717 C C . ALA A 1 94 ? 5.353 0.819 -0.177 1.00 98.31 94 AL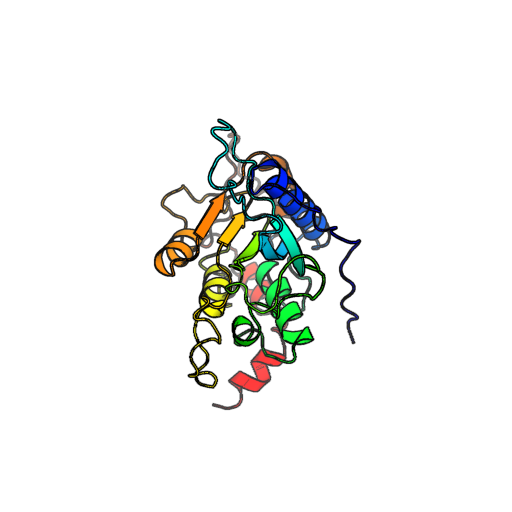A A C 1
ATOM 719 O O . ALA A 1 94 ? 5.389 1.307 0.950 1.00 98.31 94 ALA A O 1
ATOM 720 N N . GLU A 1 95 ? 5.180 -0.490 -0.362 1.00 98.56 95 GLU A N 1
ATOM 721 C CA . GLU A 1 95 ? 4.913 -1.444 0.722 1.00 98.56 95 GLU A CA 1
ATOM 722 C C . GLU A 1 95 ? 6.108 -1.546 1.673 1.00 98.56 95 GLU A C 1
ATOM 724 O O . GLU A 1 95 ? 5.946 -1.548 2.892 1.00 98.56 95 GLU A O 1
ATOM 729 N N . GLN A 1 96 ? 7.322 -1.548 1.112 1.00 98.00 96 GLN A N 1
ATOM 730 C CA . GLN A 1 96 ? 8.561 -1.507 1.886 1.00 98.00 96 GLN A CA 1
ATOM 731 C C . GLN A 1 96 ? 8.651 -0.216 2.709 1.00 98.00 96 GLN A C 1
ATOM 733 O O . GLN A 1 96 ? 8.989 -0.268 3.887 1.00 98.00 96 GLN A O 1
ATOM 738 N N . CYS A 1 97 ? 8.321 0.939 2.122 1.00 98.38 97 CYS A N 1
ATOM 739 C CA . CYS A 1 97 ? 8.319 2.210 2.848 1.00 98.38 97 CYS A CA 1
ATOM 740 C C . CYS A 1 97 ? 7.303 2.203 3.997 1.00 98.38 97 CYS A C 1
ATOM 742 O O . CYS A 1 97 ? 7.629 2.637 5.103 1.00 98.38 97 CYS A O 1
ATOM 744 N N . ALA A 1 98 ? 6.101 1.666 3.766 1.00 98.44 98 ALA A N 1
ATOM 745 C CA . ALA A 1 98 ? 5.068 1.556 4.790 1.00 98.44 98 ALA A CA 1
ATOM 746 C C . ALA A 1 98 ? 5.503 0.679 5.969 1.00 98.44 98 ALA A C 1
ATOM 748 O O . ALA A 1 98 ? 5.401 1.117 7.121 1.00 98.44 98 ALA A O 1
ATOM 749 N N . LEU A 1 99 ? 6.033 -0.516 5.689 1.00 98.38 99 LEU A N 1
ATOM 750 C CA . LEU A 1 99 ? 6.500 -1.457 6.708 1.00 98.38 99 LEU A CA 1
ATOM 751 C C . LEU A 1 99 ? 7.721 -0.926 7.462 1.00 98.38 99 LEU A C 1
ATOM 753 O O . LEU A 1 99 ? 7.716 -0.917 8.691 1.00 98.38 99 LEU A O 1
ATOM 757 N N . ALA A 1 100 ? 8.728 -0.413 6.753 1.00 97.75 100 ALA A N 1
ATOM 758 C CA . ALA A 1 100 ? 9.951 0.093 7.368 1.00 97.75 100 ALA A CA 1
ATOM 759 C C . ALA A 1 100 ? 9.690 1.313 8.264 1.00 97.75 100 ALA A C 1
ATOM 761 O O . ALA A 1 100 ? 10.248 1.402 9.356 1.00 97.75 100 ALA A O 1
ATOM 762 N N . LYS A 1 101 ? 8.802 2.234 7.861 1.00 98.19 101 LYS A N 1
ATOM 763 C CA . LYS A 1 101 ? 8.403 3.360 8.722 1.00 98.19 101 LYS A CA 1
ATOM 764 C C . LYS A 1 101 ? 7.619 2.907 9.950 1.00 98.19 101 LYS A C 1
ATOM 766 O O . LYS A 1 101 ? 7.828 3.458 11.029 1.00 98.19 101 LYS A O 1
ATOM 771 N N . TYR A 1 102 ? 6.728 1.921 9.807 1.00 97.44 102 TYR A N 1
ATOM 772 C CA . TYR A 1 102 ? 6.018 1.363 10.958 1.00 97.44 102 TYR A CA 1
ATOM 773 C C . TYR A 1 102 ? 7.016 0.739 11.940 1.00 97.44 102 TYR A C 1
ATOM 775 O O . TYR A 1 102 ? 7.061 1.155 13.094 1.00 97.44 102 TYR A O 1
ATOM 783 N N . ALA A 1 103 ? 7.884 -0.151 11.454 1.00 96.50 103 ALA A N 1
ATOM 784 C CA . ALA A 1 103 ? 8.944 -0.789 12.231 1.00 96.50 103 ALA A CA 1
ATOM 785 C C . ALA A 1 103 ? 9.810 0.234 12.985 1.00 96.50 103 ALA A C 1
ATOM 787 O O . ALA A 1 103 ? 9.953 0.148 14.205 1.00 96.50 103 ALA A O 1
ATOM 788 N N . ALA A 1 104 ? 10.285 1.270 12.284 1.00 97.25 104 ALA A N 1
ATOM 789 C CA . ALA A 1 104 ? 11.121 2.318 12.862 1.00 97.25 104 ALA A CA 1
ATOM 790 C C . ALA A 1 104 ? 10.434 3.072 14.014 1.00 97.25 104 ALA A C 1
ATOM 792 O O . ALA A 1 104 ? 11.067 3.326 15.037 1.00 97.25 104 ALA A O 1
ATOM 793 N N . ARG A 1 105 ? 9.135 3.393 13.901 1.00 97.06 105 ARG A N 1
ATOM 794 C CA . ARG A 1 105 ? 8.385 4.045 14.996 1.00 97.06 105 ARG A CA 1
ATOM 795 C C . ARG A 1 105 ? 8.192 3.145 16.218 1.00 97.06 105 ARG A C 1
ATOM 797 O O . ARG A 1 105 ? 7.956 3.663 17.303 1.00 97.06 105 ARG A O 1
ATOM 804 N N . HIS A 1 106 ? 8.288 1.830 16.042 1.00 94.94 106 HIS A N 1
ATOM 805 C CA . HIS A 1 106 ? 8.192 0.843 17.116 1.00 94.94 106 HIS A CA 1
ATOM 806 C C . HIS A 1 106 ? 9.560 0.315 17.578 1.00 94.94 106 HIS A C 1
ATOM 808 O O . HIS A 1 106 ? 9.609 -0.590 18.405 1.00 94.94 106 HIS A O 1
ATOM 814 N N . GLY A 1 107 ? 10.666 0.879 17.079 1.00 95.00 107 GLY A N 1
ATOM 815 C CA . GLY A 1 107 ? 12.016 0.508 17.508 1.00 95.00 107 GLY A CA 1
ATOM 816 C C . GLY A 1 107 ? 12.456 -0.896 17.084 1.00 95.00 107 GLY A C 1
ATOM 817 O O . GLY A 1 107 ? 13.343 -1.460 17.717 1.00 95.00 107 GLY A O 1
ATOM 818 N N . VAL A 1 108 ? 11.858 -1.461 16.030 1.00 93.38 108 VAL A N 1
ATOM 819 C CA . VAL A 1 108 ? 12.240 -2.765 15.460 1.00 93.38 108 VAL A CA 1
ATOM 820 C C . VAL A 1 108 ? 12.764 -2.601 14.031 1.00 93.38 108 VAL A C 1
ATOM 822 O O . VAL A 1 108 ? 12.497 -1.593 13.371 1.00 93.38 108 VAL A O 1
ATOM 825 N N . SER A 1 109 ? 13.524 -3.579 13.533 1.00 92.88 109 SER A N 1
ATOM 826 C CA . SER A 1 109 ? 13.908 -3.615 12.117 1.00 92.88 109 SER A CA 1
ATOM 827 C C . SER A 1 109 ? 12.724 -4.017 11.231 1.00 92.88 109 SER A C 1
ATOM 829 O O . SER A 1 109 ? 11.729 -4.570 11.703 1.00 92.88 109 SER A O 1
ATOM 831 N N . GLU A 1 110 ? 12.825 -3.751 9.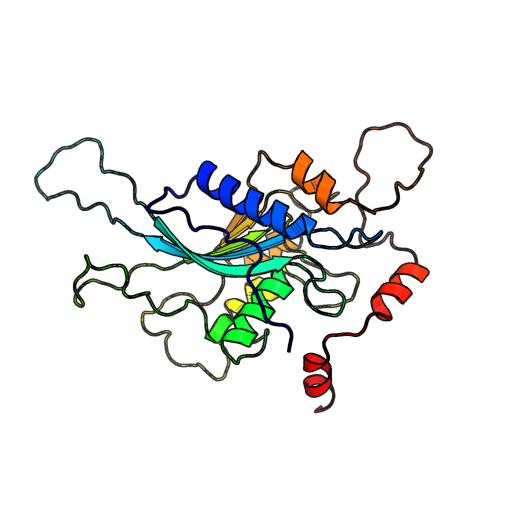924 1.00 92.38 110 GLU A N 1
ATOM 832 C CA . GLU A 1 110 ? 11.763 -4.085 8.964 1.00 92.38 110 GLU A CA 1
ATOM 833 C C . GLU A 1 110 ? 11.445 -5.590 8.975 1.00 92.38 110 GLU A C 1
ATOM 835 O O . GLU A 1 110 ? 10.282 -5.986 8.961 1.00 92.38 110 GLU A O 1
ATOM 840 N N . GLU A 1 111 ? 12.475 -6.427 9.081 1.00 91.94 111 GLU A N 1
ATOM 841 C CA . GLU A 1 111 ? 12.350 -7.886 9.150 1.00 91.94 111 GLU A CA 1
ATOM 842 C C . GLU A 1 111 ? 11.609 -8.384 10.405 1.00 91.94 111 GLU A C 1
ATOM 844 O O . GLU A 1 111 ? 11.077 -9.495 10.386 1.00 91.94 111 GLU A O 1
ATOM 849 N N . HIS A 1 112 ? 11.528 -7.552 11.449 1.00 92.56 112 HIS A N 1
ATOM 850 C CA . HIS A 1 112 ? 10.845 -7.817 12.720 1.00 92.56 112 HIS A CA 1
ATOM 851 C C . HIS A 1 112 ? 9.535 -7.033 12.881 1.00 92.56 112 HIS A C 1
ATOM 853 O O . HIS A 1 112 ? 8.926 -7.031 13.948 1.00 92.56 112 HIS A O 1
ATOM 859 N N . VAL A 1 113 ? 9.033 -6.394 11.821 1.00 93.94 113 VAL A N 1
ATOM 860 C CA . VAL A 1 113 ? 7.785 -5.614 11.883 1.00 93.94 113 VAL A CA 1
ATOM 861 C C . VAL A 1 113 ? 6.566 -6.452 12.305 1.00 93.94 113 VAL A C 1
ATOM 863 O O . VAL A 1 113 ? 5.635 -5.928 12.913 1.00 93.94 113 VAL A O 1
ATOM 866 N N . GLY A 1 114 ? 6.577 -7.761 12.030 1.00 93.69 114 GLY A N 1
ATOM 867 C CA . GLY A 1 114 ? 5.540 -8.701 12.471 1.00 93.69 114 GLY A CA 1
ATOM 868 C C . GLY A 1 114 ? 5.451 -8.868 13.993 1.00 93.69 114 GLY A C 1
ATOM 869 O O . GLY A 1 114 ? 4.392 -9.217 14.513 1.00 93.69 114 GLY A O 1
ATOM 870 N N . ASP A 1 115 ? 6.526 -8.564 14.727 1.00 90.94 115 ASP A N 1
ATOM 871 C CA . ASP A 1 115 ? 6.567 -8.689 16.188 1.00 90.94 115 ASP A CA 1
ATOM 872 C C . ASP A 1 115 ? 5.718 -7.612 16.885 1.00 90.94 115 ASP A C 1
ATOM 874 O O . ASP A 1 115 ? 5.230 -7.831 17.997 1.00 90.94 115 ASP A O 1
ATOM 878 N N . VAL A 1 116 ? 5.478 -6.489 16.198 1.00 91.56 116 VAL A N 1
ATOM 879 C CA . VAL A 1 116 ? 4.694 -5.328 16.660 1.00 91.56 116 VAL A CA 1
ATOM 880 C C . VAL A 1 116 ? 3.346 -5.189 15.929 1.00 91.56 116 VAL A C 1
ATOM 882 O O . VAL A 1 116 ? 2.716 -4.126 15.950 1.00 91.56 116 VAL A O 1
ATOM 885 N N . LEU A 1 117 ? 2.904 -6.265 15.267 1.00 93.06 117 LEU A N 1
ATOM 886 C CA . LEU A 1 117 ? 1.588 -6.400 14.642 1.00 93.06 117 LEU A CA 1
ATOM 887 C C . LEU A 1 117 ? 0.807 -7.583 15.254 1.00 93.06 117 LEU A C 1
ATOM 889 O O . LEU A 1 117 ? 1.380 -8.662 15.436 1.00 93.06 117 LEU A O 1
ATOM 893 N N . PRO A 1 118 ? -0.508 -7.432 15.498 1.00 91.06 118 PRO A N 1
ATOM 894 C CA . PRO A 1 118 ? -1.269 -6.181 15.439 1.00 91.06 118 PRO A CA 1
ATOM 895 C C . PRO A 1 118 ? -0.890 -5.207 16.582 1.00 91.06 118 PRO A C 1
ATOM 897 O O . PRO A 1 118 ? -0.333 -5.644 17.591 1.00 91.06 118 PRO A O 1
ATOM 900 N N . PRO A 1 119 ? -1.163 -3.891 16.460 1.00 88.81 119 PRO A N 1
ATOM 901 C CA . PRO A 1 119 ? -0.994 -2.965 17.581 1.00 88.81 119 PRO A CA 1
ATOM 902 C C . PRO A 1 119 ? -1.999 -3.276 18.703 1.00 88.81 119 PRO A C 1
ATOM 904 O O . PRO A 1 119 ? -3.072 -3.820 18.417 1.00 88.81 119 PRO A O 1
ATOM 907 N N . PRO A 1 120 ? -1.713 -2.880 19.959 1.00 82.94 120 PRO A N 1
ATOM 908 C CA . PRO A 1 120 ? -2.657 -3.054 21.056 1.00 82.94 120 PRO A CA 1
ATOM 909 C C . PRO A 1 120 ? -3.998 -2.361 20.753 1.00 82.94 120 PRO A C 1
ATOM 911 O O . PRO A 1 120 ? -4.011 -1.324 20.077 1.00 82.94 120 PRO A O 1
ATOM 914 N N . PRO A 1 121 ? -5.128 -2.885 21.265 1.00 72.19 121 PRO A N 1
ATOM 915 C CA . PRO A 1 121 ? -6.426 -2.246 21.100 1.00 72.19 121 PRO A CA 1
ATOM 916 C C . PRO A 1 121 ? -6.389 -0.807 21.620 1.00 72.19 121 PRO A C 1
ATOM 918 O O . PRO A 1 121 ? -5.959 -0.548 22.743 1.00 72.19 121 PRO A O 1
ATOM 921 N N . THR A 1 122 ? -6.867 0.147 20.825 1.00 66.38 122 THR A N 1
ATOM 922 C CA . THR A 1 122 ? -7.041 1.527 21.291 1.00 66.38 122 THR A CA 1
ATOM 923 C C . THR A 1 122 ? -8.234 1.605 22.247 1.00 66.38 122 THR A C 1
ATOM 925 O O . THR A 1 122 ? -9.314 1.121 21.904 1.00 66.38 122 THR A O 1
ATOM 928 N N . SER A 1 123 ? -8.088 2.289 23.388 1.00 52.94 123 SER A N 1
ATOM 929 C CA . SER A 1 123 ? -9.127 2.458 24.429 1.00 52.94 123 SER A CA 1
ATOM 930 C C . SER A 1 123 ? -10.432 3.127 23.961 1.00 52.94 123 SER A C 1
ATOM 932 O O . SER A 1 123 ? -11.390 3.206 24.723 1.00 52.94 123 SER A O 1
ATOM 934 N N . ALA A 1 124 ? -10.496 3.617 22.718 1.00 53.25 124 ALA A N 1
ATOM 935 C CA . ALA A 1 124 ? -11.626 4.360 22.162 1.00 53.25 124 ALA A CA 1
ATOM 936 C C . ALA A 1 124 ? -12.920 3.538 21.972 1.00 53.25 124 ALA A C 1
ATOM 938 O O . ALA A 1 124 ? -13.966 4.119 21.695 1.00 53.25 124 ALA A O 1
ATOM 939 N N . SER A 1 125 ? -12.905 2.210 22.137 1.00 52.16 125 SER A N 1
ATOM 940 C CA . SER A 1 125 ? -14.146 1.423 22.164 1.00 52.16 125 SER A CA 1
ATOM 941 C C . SER A 1 125 ? -14.761 1.427 23.568 1.00 52.16 125 SER A C 1
ATOM 943 O O . SER A 1 125 ? -14.668 0.435 24.287 1.00 52.16 125 SER A O 1
ATOM 945 N N . SER A 1 126 ? -15.379 2.537 23.976 1.00 47.50 126 SER A N 1
ATOM 946 C CA . SER A 1 126 ? -15.928 2.726 25.331 1.00 47.50 126 SER A CA 1
ATOM 947 C C . SER A 1 126 ? -17.212 1.932 25.639 1.00 47.50 126 SER A C 1
ATOM 949 O O . SER A 1 126 ? -17.847 2.192 26.656 1.00 47.50 126 SER A O 1
ATOM 951 N N . GLN A 1 127 ? -17.644 1.018 24.763 1.00 54.84 127 GLN A N 1
ATOM 952 C CA . GLN A 1 127 ? -18.908 0.276 24.908 1.00 54.84 127 GLN A CA 1
ATOM 953 C C . GLN A 1 127 ? -18.744 -1.198 25.314 1.00 54.84 127 GLN A C 1
ATOM 955 O O . GLN A 1 127 ? -19.752 -1.865 25.515 1.00 54.84 127 GLN A O 1
ATOM 960 N N . PHE A 1 128 ? -17.518 -1.714 25.441 1.00 56.84 128 PHE A N 1
ATOM 961 C CA . PHE A 1 128 ? -17.270 -3.129 25.758 1.00 56.84 128 PHE A CA 1
ATOM 962 C C . PHE A 1 128 ? -16.702 -3.302 27.173 1.00 56.84 128 PHE A C 1
ATOM 964 O O . PHE A 1 128 ? -15.848 -2.520 27.598 1.00 56.84 128 PHE A O 1
ATOM 971 N N . GLN A 1 129 ? -17.182 -4.319 27.896 1.00 55.53 129 GLN A N 1
ATOM 972 C CA . GLN A 1 129 ? -16.677 -4.683 29.221 1.00 55.53 129 GLN A CA 1
ATOM 973 C C . GLN A 1 129 ? -15.396 -5.511 29.078 1.00 55.53 129 GLN A C 1
ATOM 975 O O . GLN A 1 129 ? -15.187 -6.216 28.095 1.00 55.53 129 GLN A O 1
ATOM 980 N N . THR A 1 130 ? -14.526 -5.467 30.087 1.00 58.97 130 THR A N 1
ATOM 981 C CA . THR A 1 130 ? -13.273 -6.249 30.117 1.00 58.97 130 THR A CA 1
ATOM 982 C C . THR A 1 130 ? -13.496 -7.765 30.077 1.00 58.97 130 THR A C 1
ATOM 984 O O . THR A 1 130 ? -12.551 -8.513 29.846 1.00 58.97 130 THR A O 1
ATOM 987 N N . THR A 1 131 ? -14.729 -8.215 30.317 1.00 60.12 131 THR A N 1
ATOM 988 C CA . THR A 1 131 ? -15.157 -9.616 30.292 1.00 60.12 131 THR A CA 1
ATOM 989 C C . THR A 1 131 ? -15.497 -10.132 28.895 1.00 60.12 131 THR A C 1
ATOM 991 O O . THR A 1 131 ? -15.688 -11.336 28.735 1.00 60.12 131 THR A O 1
ATOM 994 N N . ASP A 1 132 ? -15.613 -9.252 27.899 1.00 63.22 132 ASP A N 1
ATOM 995 C CA . ASP A 1 132 ? -15.960 -9.651 26.539 1.00 63.22 132 ASP A CA 1
ATOM 996 C C . ASP A 1 132 ? -14.789 -10.388 25.862 1.00 63.22 132 ASP A C 1
ATOM 998 O O . ASP A 1 132 ? -13.620 -10.073 26.116 1.00 63.22 132 ASP A O 1
ATOM 1002 N N . PRO A 1 133 ? -15.061 -11.378 24.988 1.00 63.81 133 PRO A N 1
ATOM 1003 C CA . PRO A 1 133 ? -14.005 -12.061 24.249 1.00 63.81 133 PRO A CA 1
ATOM 1004 C C . PRO A 1 133 ? -13.191 -11.063 23.404 1.00 63.81 133 PRO A C 1
ATOM 1006 O O . PRO A 1 133 ? -13.746 -10.068 22.921 1.00 63.81 133 PRO A O 1
ATOM 1009 N N . PRO A 1 134 ? -11.887 -11.322 23.172 1.00 66.31 134 PRO A N 1
ATOM 1010 C CA . PRO A 1 134 ? -11.054 -10.452 22.351 1.00 66.31 134 PRO A CA 1
ATOM 1011 C C . PRO A 1 134 ? -11.695 -10.223 20.979 1.00 66.31 134 PRO A C 1
ATOM 1013 O O . PRO A 1 134 ? -12.047 -11.180 20.284 1.00 66.31 134 PRO A O 1
ATOM 1016 N N . ARG A 1 135 ? -11.846 -8.957 20.569 1.00 70.25 135 ARG A N 1
ATOM 1017 C CA . ARG A 1 135 ? -12.370 -8.651 19.232 1.00 70.25 135 ARG A CA 1
ATOM 1018 C C . ARG A 1 135 ? -11.382 -9.123 18.162 1.00 70.25 135 ARG A C 1
ATOM 1020 O O . ARG A 1 135 ? -10.179 -8.902 18.323 1.00 70.25 135 ARG A O 1
ATOM 1027 N N . PRO A 1 136 ? -11.864 -9.688 17.040 1.00 82.75 136 PRO A N 1
ATOM 1028 C CA . PRO A 1 136 ? -10.995 -9.972 15.912 1.00 82.75 136 PRO A CA 1
ATOM 1029 C C . PRO A 1 136 ? -10.460 -8.649 15.353 1.00 82.75 136 PRO A C 1
ATOM 1031 O O . PRO A 1 136 ? -11.212 -7.702 15.119 1.00 82.75 136 PRO A O 1
ATOM 1034 N N . GLN A 1 137 ? -9.150 -8.586 15.159 1.00 88.62 137 GLN A N 1
ATOM 1035 C CA . GLN A 1 137 ? -8.449 -7.446 14.584 1.00 88.62 137 GLN A CA 1
ATOM 1036 C C . GLN A 1 137 ? -7.725 -7.937 13.340 1.00 88.62 137 GLN A C 1
ATOM 1038 O O . GLN A 1 137 ? -7.006 -8.930 13.407 1.00 88.62 137 GLN A O 1
ATOM 1043 N N . SER A 1 138 ? -7.931 -7.249 12.221 1.00 93.44 138 SER A N 1
ATOM 1044 C CA . SER A 1 138 ? -7.298 -7.592 10.950 1.00 93.44 138 SER A CA 1
ATOM 1045 C C . SER A 1 138 ? -6.314 -6.514 10.541 1.00 93.44 138 SER A C 1
ATOM 1047 O O . SER A 1 138 ? -6.631 -5.323 10.592 1.00 93.44 138 SER A O 1
ATOM 1049 N N . ILE A 1 139 ? -5.138 -6.923 10.082 1.00 96.44 139 ILE A N 1
ATOM 1050 C CA . ILE A 1 139 ? -4.165 -6.014 9.484 1.00 96.44 139 ILE A CA 1
ATOM 1051 C C . ILE A 1 139 ? -4.332 -6.039 7.969 1.00 96.44 139 ILE A C 1
ATOM 1053 O O . ILE A 1 139 ? -4.217 -7.082 7.327 1.00 96.44 139 ILE A O 1
ATOM 1057 N N . ILE A 1 140 ? -4.611 -4.874 7.394 1.00 97.88 140 ILE A N 1
ATOM 1058 C CA . ILE A 1 140 ? -4.935 -4.719 5.978 1.00 97.88 140 ILE A CA 1
ATOM 1059 C C . ILE A 1 140 ? -3.907 -3.805 5.322 1.00 97.88 140 ILE A C 1
ATOM 1061 O O . ILE A 1 140 ? -3.599 -2.727 5.833 1.00 97.88 140 ILE A O 1
ATOM 1065 N N . LEU A 1 141 ? -3.411 -4.223 4.161 1.00 98.75 141 LEU A N 1
ATOM 1066 C CA . LEU A 1 141 ? -2.590 -3.398 3.285 1.00 98.75 141 LEU A CA 1
ATOM 1067 C C . LEU A 1 141 ? -3.403 -3.002 2.049 1.00 98.75 141 LEU A C 1
ATOM 1069 O O . LEU A 1 141 ? -3.838 -3.864 1.294 1.00 98.75 141 LEU A O 1
ATOM 1073 N N . TYR A 1 142 ? -3.580 -1.705 1.821 1.00 98.81 142 TYR A N 1
ATOM 1074 C CA . TYR A 1 142 ? -4.007 -1.176 0.526 1.00 98.81 142 TYR A CA 1
ATOM 1075 C C . TYR A 1 142 ? -2.775 -0.736 -0.255 1.00 98.81 142 TYR A C 1
ATOM 1077 O O . TYR A 1 142 ? -1.880 -0.115 0.318 1.00 98.81 142 TYR A O 1
ATOM 1085 N N . VAL A 1 143 ? -2.723 -1.030 -1.550 1.00 98.75 143 VAL A N 1
ATOM 1086 C CA . VAL A 1 143 ? -1.634 -0.605 -2.438 1.00 98.75 143 VAL A CA 1
ATOM 1087 C C . VAL A 1 143 ? -2.175 -0.370 -3.848 1.00 98.75 143 VAL A C 1
ATOM 1089 O O . VAL A 1 143 ? -3.083 -1.063 -4.282 1.00 98.75 143 VAL A O 1
ATOM 1092 N N . THR A 1 144 ? -1.691 0.632 -4.585 1.00 98.38 144 THR A N 1
ATOM 1093 C CA . THR A 1 144 ? -2.261 0.917 -5.919 1.00 98.38 144 THR A CA 1
ATOM 1094 C C . THR A 1 144 ? -2.035 -0.218 -6.920 1.00 98.38 144 THR A C 1
ATOM 1096 O O . THR A 1 144 ? -2.923 -0.504 -7.720 1.00 98.38 144 THR A O 1
ATOM 1099 N N . MET A 1 145 ? -0.891 -0.897 -6.847 1.00 97.19 145 MET A N 1
ATOM 1100 C CA . MET A 1 145 ? -0.519 -2.006 -7.729 1.00 97.19 145 MET A CA 1
ATOM 1101 C C . MET A 1 145 ? -0.288 -3.298 -6.949 1.00 97.19 145 MET A C 1
ATOM 1103 O O . MET A 1 145 ? 0.069 -3.264 -5.776 1.00 97.19 145 MET A O 1
ATOM 1107 N N . GLU A 1 146 ? -0.459 -4.431 -7.620 1.00 96.94 146 GLU A N 1
ATOM 1108 C CA . GLU A 1 146 ? -0.136 -5.757 -7.097 1.00 96.94 146 GLU A CA 1
ATOM 1109 C C . GLU A 1 146 ? 1.277 -5.821 -6.471 1.00 96.94 146 GLU A C 1
ATOM 1111 O O . GLU A 1 146 ? 2.252 -5.420 -7.117 1.00 96.94 146 GLU A O 1
ATOM 1116 N N . PRO A 1 147 ? 1.425 -6.374 -5.250 1.00 97.62 147 PRO A N 1
ATOM 1117 C CA . PRO A 1 147 ? 2.734 -6.593 -4.651 1.00 97.62 147 PRO A CA 1
ATOM 1118 C C . PRO A 1 147 ? 3.608 -7.520 -5.494 1.00 97.62 147 PRO A C 1
ATOM 1120 O O . PRO A 1 147 ? 3.257 -8.673 -5.747 1.00 97.62 147 PRO A O 1
ATOM 1123 N N . CYS A 1 148 ? 4.799 -7.054 -5.868 1.00 95.12 148 CYS A N 1
ATOM 1124 C CA . CYS A 1 148 ? 5.680 -7.839 -6.726 1.00 95.12 148 CYS A CA 1
ATOM 1125 C C . CYS A 1 148 ? 6.159 -9.139 -6.051 1.00 95.12 148 CYS A C 1
ATOM 1127 O O . CYS A 1 148 ? 6.545 -9.152 -4.875 1.00 95.12 148 CYS A O 1
ATOM 1129 N N . GLY A 1 149 ? 6.184 -10.232 -6.822 1.00 94.12 149 GLY A N 1
ATOM 1130 C CA . GLY A 1 149 ? 6.764 -11.521 -6.420 1.00 94.12 149 GLY A CA 1
ATOM 1131 C C . GLY A 1 149 ? 8.256 -11.669 -6.752 1.00 94.12 149 GLY A C 1
ATOM 1132 O O . GLY A 1 149 ? 8.930 -12.552 -6.232 1.00 94.12 149 GLY A O 1
ATOM 1133 N N . LYS A 1 150 ? 8.799 -10.778 -7.590 1.00 90.94 150 LYS A N 1
ATOM 1134 C CA . LYS A 1 150 ? 10.221 -10.699 -7.953 1.00 90.94 150 LYS A CA 1
ATOM 1135 C C . LYS A 1 150 ? 10.620 -9.231 -8.109 1.00 90.94 150 LYS A C 1
ATOM 1137 O O . LYS A 1 150 ? 9.800 -8.407 -8.503 1.00 90.94 150 LYS A O 1
ATOM 1142 N N . ARG A 1 151 ? 11.875 -8.892 -7.803 1.00 88.56 151 ARG A N 1
ATOM 1143 C CA . ARG A 1 151 ? 12.445 -7.559 -8.057 1.00 88.56 151 ARG A CA 1
ATOM 1144 C C . ARG A 1 151 ? 13.668 -7.647 -8.953 1.00 88.56 151 ARG A C 1
ATOM 1146 O O . ARG A 1 151 ? 14.534 -8.490 -8.738 1.00 88.56 151 ARG A O 1
ATOM 1153 N N . LEU A 1 152 ? 13.766 -6.712 -9.893 1.00 81.81 152 LEU A N 1
ATOM 1154 C CA . LEU A 1 152 ? 14.913 -6.562 -10.794 1.00 81.81 152 LEU A CA 1
ATOM 1155 C C . LEU A 1 152 ? 16.222 -6.281 -10.063 1.00 81.81 152 LEU A C 1
ATOM 1157 O O . LEU A 1 152 ? 17.253 -6.848 -10.407 1.00 81.81 152 LEU A O 1
ATOM 1161 N N . SER A 1 153 ? 16.151 -5.458 -9.018 1.00 83.00 153 SER A N 1
ATOM 1162 C CA . SER A 1 153 ? 17.287 -5.095 -8.165 1.00 83.00 153 SER A CA 1
ATOM 1163 C C . SER A 1 153 ? 17.799 -6.235 -7.276 1.00 83.00 153 SER A C 1
ATOM 1165 O O . SER A 1 153 ? 18.740 -6.036 -6.508 1.00 83.00 153 SER A O 1
ATOM 1167 N N . GLY A 1 154 ? 17.134 -7.398 -7.282 1.00 86.50 154 GLY A N 1
ATOM 1168 C CA . GLY A 1 154 ? 17.416 -8.507 -6.365 1.00 86.50 154 GLY A CA 1
ATOM 1169 C C . GLY A 1 154 ? 17.022 -8.239 -4.906 1.00 86.50 154 GLY A C 1
ATOM 1170 O O . GLY A 1 154 ? 17.231 -9.093 -4.049 1.00 86.50 154 GLY A O 1
ATOM 1171 N N . ASN A 1 155 ? 16.440 -7.072 -4.600 1.00 91.19 155 ASN A N 1
ATOM 1172 C CA . ASN A 1 155 ? 15.908 -6.775 -3.270 1.00 91.19 155 ASN A CA 1
ATOM 1173 C C . ASN A 1 155 ? 14.726 -7.703 -2.930 1.00 91.19 155 ASN A C 1
ATOM 1175 O O . ASN A 1 155 ? 14.037 -8.192 -3.824 1.00 91.19 155 ASN A O 1
ATOM 1179 N N . ASN A 1 156 ? 14.438 -7.879 -1.635 1.00 94.94 156 ASN A N 1
ATOM 1180 C CA . ASN A 1 156 ? 13.311 -8.702 -1.183 1.00 94.94 156 ASN A CA 1
ATOM 1181 C C . ASN A 1 156 ? 11.980 -8.227 -1.825 1.00 94.94 156 ASN A C 1
ATOM 1183 O O . ASN A 1 156 ? 11.643 -7.041 -1.678 1.00 94.94 156 ASN A O 1
ATOM 1187 N N . PRO A 1 157 ? 11.238 -9.094 -2.545 1.00 96.88 157 PRO A N 1
ATOM 1188 C CA . PRO A 1 157 ? 9.971 -8.735 -3.183 1.00 96.88 157 PRO A CA 1
ATOM 1189 C C . PRO A 1 157 ? 8.888 -8.305 -2.191 1.00 96.88 157 PRO A C 1
ATOM 1191 O O . PRO A 1 157 ? 8.896 -8.708 -1.029 1.00 96.88 157 PRO A O 1
ATOM 1194 N N . CYS A 1 158 ? 7.928 -7.493 -2.641 1.00 98.00 158 CYS A N 1
ATOM 1195 C CA . CYS A 1 158 ? 6.874 -6.979 -1.763 1.00 98.00 158 CYS A CA 1
ATOM 1196 C C . CYS A 1 158 ? 5.986 -8.099 -1.213 1.00 98.00 158 CYS A C 1
ATOM 1198 O O . CYS A 1 158 ? 5.690 -8.096 -0.020 1.00 98.00 158 CYS A O 1
ATOM 1200 N N . ALA A 1 159 ? 5.641 -9.098 -2.033 1.00 97.69 159 ALA A N 1
ATOM 1201 C CA . ALA A 1 159 ? 4.896 -10.267 -1.569 1.00 97.69 159 ALA A CA 1
ATOM 1202 C C . ALA A 1 159 ? 5.647 -11.012 -0.449 1.00 97.69 159 ALA A C 1
ATOM 1204 O O . ALA A 1 159 ? 5.057 -11.335 0.578 1.00 97.69 159 ALA A O 1
ATOM 1205 N N . ALA A 1 160 ? 6.964 -11.202 -0.585 1.00 97.38 160 ALA A N 1
ATOM 1206 C CA . ALA A 1 160 ? 7.786 -11.829 0.453 1.00 97.38 160 ALA A CA 1
ATOM 1207 C C . ALA A 1 160 ? 7.830 -11.001 1.749 1.00 97.38 160 ALA A C 1
ATOM 1209 O O . ALA A 1 160 ? 7.715 -11.567 2.834 1.00 97.38 160 ALA A O 1
ATOM 1210 N N . ARG A 1 161 ? 7.926 -9.666 1.655 1.00 97.88 161 ARG A N 1
ATOM 1211 C CA . ARG A 1 161 ? 7.859 -8.767 2.824 1.00 97.88 161 ARG A CA 1
ATOM 1212 C C . ARG A 1 161 ? 6.529 -8.880 3.563 1.00 97.88 161 ARG A C 1
ATOM 1214 O O . ARG A 1 161 ? 6.517 -8.954 4.787 1.00 97.88 161 ARG A O 1
ATOM 1221 N N . ILE A 1 162 ? 5.420 -8.937 2.826 1.00 98.25 162 ILE A N 1
ATOM 1222 C CA . ILE A 1 162 ? 4.076 -9.110 3.392 1.00 98.25 162 ILE A CA 1
ATOM 1223 C C . ILE A 1 162 ? 3.980 -10.450 4.130 1.00 98.25 162 ILE A C 1
ATOM 1225 O O . ILE A 1 162 ? 3.553 -10.486 5.281 1.00 98.25 162 ILE A O 1
ATOM 1229 N N . ILE A 1 163 ? 4.439 -11.537 3.508 1.00 97.00 163 ILE A N 1
ATOM 1230 C CA . ILE A 1 163 ? 4.437 -12.883 4.102 1.00 97.00 163 ILE A CA 1
ATOM 1231 C C . ILE A 1 163 ? 5.288 -12.928 5.371 1.00 97.00 163 ILE A C 1
ATOM 1233 O O . ILE A 1 163 ? 4.855 -13.473 6.384 1.00 97.00 163 ILE A O 1
ATOM 1237 N N . GLN A 1 164 ? 6.464 -12.300 5.341 1.00 95.62 164 GLN A N 1
ATOM 1238 C CA . GLN A 1 164 ? 7.387 -12.261 6.470 1.00 95.62 164 GLN A CA 1
ATOM 1239 C C . GLN A 1 164 ? 6.765 -11.645 7.727 1.00 95.62 164 GLN A C 1
ATOM 1241 O O . GLN A 1 164 ? 7.095 -12.077 8.828 1.00 95.62 164 GLN A O 1
ATOM 1246 N N . THR A 1 165 ? 5.814 -10.712 7.594 1.00 95.94 165 THR A N 1
ATOM 1247 C CA . THR A 1 165 ? 5.107 -10.144 8.757 1.00 95.94 165 THR A CA 1
ATOM 1248 C C . THR A 1 165 ? 4.346 -11.190 9.579 1.00 95.94 165 THR A C 1
ATOM 1250 O O . THR A 1 165 ? 4.023 -10.936 10.737 1.00 95.94 165 THR A O 1
ATOM 1253 N N . ARG A 1 166 ? 4.053 -12.360 8.997 1.00 92.38 166 ARG A N 1
ATOM 1254 C CA . ARG A 1 166 ? 3.303 -13.452 9.634 1.00 92.38 166 ARG A CA 1
ATOM 1255 C C . ARG A 1 166 ? 4.198 -14.528 10.236 1.00 92.38 166 ARG A C 1
ATOM 1257 O O . ARG A 1 166 ? 3.702 -15.395 10.955 1.00 92.38 166 ARG A O 1
ATOM 1264 N N . THR A 1 167 ? 5.491 -14.506 9.926 1.00 84.50 167 THR A N 1
ATOM 1265 C CA . THR A 1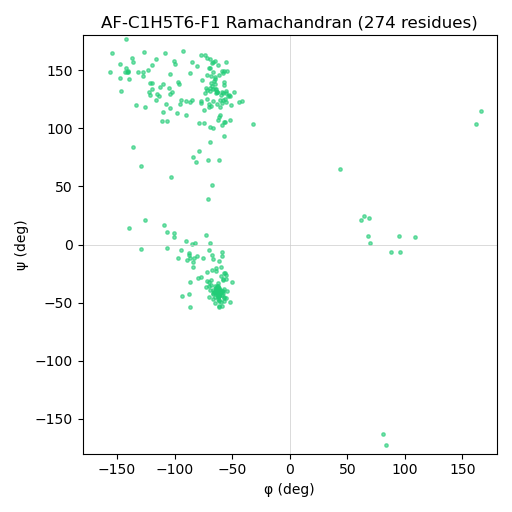 167 ? 6.442 -15.484 10.445 1.00 84.50 167 THR A CA 1
ATOM 1266 C C . THR A 1 167 ? 6.781 -15.122 11.892 1.00 84.50 167 THR A C 1
ATOM 1268 O O . THR A 1 167 ? 7.235 -14.005 12.137 1.00 84.50 167 THR A O 1
ATOM 1271 N N . PRO A 1 168 ? 6.587 -16.026 12.866 1.00 70.06 168 PRO A N 1
ATOM 1272 C CA . PRO A 1 168 ? 6.982 -15.758 14.243 1.00 70.06 168 PRO A CA 1
ATOM 1273 C C . PRO A 1 168 ? 8.504 -15.578 14.338 1.00 70.06 168 PRO A C 1
ATOM 1275 O O . PRO A 1 168 ? 9.269 -16.400 13.827 1.00 70.06 168 PRO A O 1
ATOM 1278 N N . SER A 1 169 ? 8.955 -14.512 15.003 1.00 67.50 169 SER A N 1
ATOM 1279 C CA . SER A 1 169 ? 10.372 -14.333 15.327 1.00 67.50 169 SER A CA 1
ATOM 1280 C C . SER A 1 169 ? 10.843 -15.419 16.296 1.00 67.50 169 SER A C 1
ATOM 1282 O O . SER A 1 169 ? 10.131 -15.784 17.234 1.00 67.50 169 SER A O 1
ATOM 1284 N N . ARG A 1 170 ? 12.084 -15.901 16.128 1.00 61.94 170 ARG A N 1
ATOM 1285 C CA . ARG A 1 170 ? 12.722 -16.851 17.066 1.00 61.94 170 ARG A CA 1
ATOM 1286 C C . ARG A 1 170 ? 12.761 -16.324 18.506 1.00 61.94 170 ARG A C 1
ATOM 1288 O O . ARG A 1 170 ? 12.836 -17.124 19.430 1.00 61.94 170 ARG A O 1
ATOM 1295 N N . GLN A 1 171 ? 12.717 -15.003 18.693 1.00 60.00 171 GLN A N 1
ATOM 1296 C CA . GLN A 1 171 ? 12.728 -14.361 20.011 1.00 60.00 171 GLN A CA 1
ATOM 1297 C C . GLN A 1 171 ? 11.351 -14.345 20.698 1.00 60.00 171 GLN A C 1
ATOM 1299 O O . GLN A 1 171 ? 11.275 -14.029 21.880 1.00 60.00 171 GLN A O 1
ATOM 1304 N N . ASN A 1 172 ? 10.272 -14.702 19.994 1.00 54.44 172 ASN A N 1
ATOM 1305 C CA . ASN A 1 172 ? 8.901 -14.599 20.490 1.00 54.44 172 ASN A CA 1
ATOM 1306 C C . ASN A 1 172 ? 8.164 -15.940 20.306 1.00 54.44 172 ASN A C 1
ATOM 1308 O O . ASN A 1 172 ? 7.255 -16.076 19.492 1.00 54.44 172 ASN A O 1
ATOM 1312 N N . THR A 1 173 ? 8.592 -16.963 21.053 1.00 49.12 173 THR A N 1
ATOM 1313 C CA . THR A 1 173 ? 7.989 -18.313 21.057 1.00 49.12 173 THR A CA 1
ATOM 1314 C C . THR A 1 173 ? 6.788 -18.446 21.996 1.00 49.12 173 THR A C 1
ATOM 1316 O O . THR A 1 173 ? 6.199 -19.523 22.096 1.00 49.12 173 THR A O 1
ATOM 1319 N N . GLY A 1 174 ? 6.406 -17.370 22.690 1.00 53.19 174 GLY A N 1
ATOM 1320 C CA . GLY A 1 174 ? 5.181 -17.356 23.480 1.00 53.19 174 GLY A CA 1
ATOM 1321 C C . GLY A 1 174 ? 3.957 -17.494 22.568 1.00 53.19 174 GLY A C 1
ATOM 1322 O O . GLY A 1 174 ? 3.963 -16.932 21.467 1.00 53.19 174 GLY A O 1
ATOM 1323 N N . PRO A 1 175 ? 2.890 -18.200 22.990 1.00 51.09 175 PRO A N 1
ATOM 1324 C CA . PRO A 1 175 ? 1.615 -18.096 22.291 1.00 51.09 175 PRO A CA 1
ATOM 1325 C C . PRO A 1 175 ? 1.281 -16.606 22.179 1.00 51.09 175 PRO A C 1
ATOM 1327 O O . PRO A 1 175 ? 1.348 -15.898 23.188 1.00 51.09 175 PRO A O 1
ATOM 1330 N N . SER A 1 176 ? 0.977 -16.102 20.972 1.00 52.91 176 SER A N 1
ATOM 1331 C CA . SER A 1 176 ? 0.392 -14.762 20.831 1.00 52.91 176 SER A CA 1
ATOM 1332 C C . SER A 1 176 ? -0.683 -14.647 21.902 1.00 52.91 176 SER A C 1
ATOM 1334 O O . SER A 1 176 ? -1.546 -15.524 21.961 1.00 52.91 176 SER A O 1
ATOM 1336 N N . ALA A 1 177 ? -0.602 -13.650 22.786 1.00 48.09 177 ALA A N 1
ATOM 1337 C CA . ALA A 1 177 ? -1.639 -13.438 23.785 1.00 48.09 177 ALA A CA 1
ATOM 1338 C C . ALA A 1 177 ? -2.990 -13.387 23.043 1.00 48.09 177 ALA A C 1
ATOM 1340 O O . ALA A 1 177 ? -3.229 -12.470 22.264 1.00 48.09 177 ALA A O 1
ATOM 1341 N N . GLY A 1 178 ? -3.810 -14.436 23.179 1.00 49.16 178 GLY A N 1
ATOM 1342 C CA . GLY A 1 178 ? -5.095 -14.573 22.482 1.00 49.16 178 GLY A CA 1
ATOM 1343 C C . GLY A 1 178 ? -5.132 -15.372 21.164 1.00 49.16 178 GLY A C 1
ATOM 1344 O O . GLY A 1 178 ? -6.178 -15.380 20.530 1.00 49.16 178 GLY A O 1
ATOM 1345 N N . GLY A 1 179 ? -4.065 -16.053 20.725 1.00 52.53 179 GLY A N 1
ATOM 1346 C CA . GLY A 1 179 ? -4.106 -16.930 19.535 1.00 52.53 179 GLY A CA 1
ATOM 1347 C C . GLY A 1 179 ? -4.298 -16.212 18.188 1.00 52.53 179 GLY A C 1
ATOM 1348 O O . GLY A 1 179 ? -4.464 -16.864 17.158 1.00 52.53 179 GLY A O 1
ATOM 1349 N N . THR A 1 180 ? -4.255 -14.878 18.175 1.00 57.56 180 THR A N 1
ATOM 1350 C CA . THR A 1 180 ? -4.423 -14.060 16.969 1.00 57.56 180 THR A CA 1
ATOM 1351 C C . THR A 1 180 ? -3.257 -14.264 16.001 1.00 57.56 180 THR A C 1
ATOM 1353 O O . THR A 1 180 ? -2.081 -14.242 16.392 1.00 57.56 180 THR A O 1
ATOM 1356 N N . ARG A 1 181 ? -3.593 -14.452 14.720 1.00 66.12 181 ARG A N 1
ATOM 1357 C CA . ARG A 1 181 ? -2.636 -14.526 13.611 1.00 66.12 181 ARG A CA 1
ATOM 1358 C C . ARG A 1 181 ? -1.833 -13.221 13.547 1.00 66.12 181 ARG A C 1
ATOM 1360 O O . ARG A 1 181 ? -2.405 -12.141 13.626 1.00 66.12 181 ARG A O 1
ATOM 1367 N N . ARG A 1 182 ? -0.505 -13.322 13.451 1.00 80.44 182 ARG A N 1
ATOM 1368 C CA . ARG A 1 182 ? 0.391 -12.157 13.346 1.00 80.44 182 ARG A CA 1
ATOM 1369 C C . ARG A 1 182 ? 0.515 -11.682 11.900 1.00 80.44 182 ARG A C 1
ATOM 1371 O O . ARG A 1 182 ? 0.347 -12.470 10.965 1.00 80.44 182 ARG A O 1
ATOM 1378 N N . GLY A 1 183 ? 0.884 -10.413 11.747 1.00 93.81 183 GLY A N 1
ATOM 1379 C CA . GLY A 1 183 ? 1.201 -9.807 10.457 1.00 93.81 183 GLY A CA 1
ATOM 1380 C C . GLY A 1 183 ? -0.010 -9.367 9.647 1.00 93.81 183 GLY A C 1
ATOM 1381 O O . GLY A 1 183 ? -1.097 -9.197 10.181 1.00 93.81 183 GLY A O 1
ATOM 1382 N N . ILE A 1 184 ? 0.208 -9.143 8.352 1.00 97.69 184 ILE A N 1
ATOM 1383 C CA . ILE A 1 184 ? -0.818 -8.717 7.395 1.00 97.69 184 ILE A CA 1
ATOM 1384 C C . ILE A 1 184 ? -1.755 -9.886 7.075 1.00 97.69 184 ILE A C 1
ATOM 1386 O O . ILE A 1 184 ? -1.308 -10.977 6.713 1.00 97.69 184 ILE A O 1
ATOM 1390 N N . ASP A 1 185 ? -3.059 -9.633 7.162 1.00 96.31 185 ASP A N 1
ATOM 1391 C CA . ASP A 1 185 ? -4.111 -10.607 6.880 1.00 96.31 185 ASP A CA 1
ATOM 1392 C C . ASP A 1 185 ? -4.610 -10.548 5.446 1.00 96.31 185 ASP A C 1
ATOM 1394 O O . ASP A 1 185 ? -4.765 -11.595 4.812 1.00 96.31 185 ASP A O 1
ATOM 1398 N N . LYS A 1 186 ? -4.841 -9.329 4.944 1.00 97.81 186 LYS A N 1
ATOM 1399 C CA . LYS A 1 186 ? -5.421 -9.101 3.622 1.00 97.81 186 LYS A CA 1
ATOM 1400 C C . LYS A 1 186 ? -4.756 -7.943 2.883 1.00 97.81 186 LYS A C 1
ATOM 1402 O O . LYS A 1 186 ? -4.444 -6.911 3.478 1.00 97.81 186 LYS A O 1
ATOM 1407 N N . VAL A 1 187 ? -4.591 -8.102 1.573 1.00 98.69 187 VAL A N 1
ATOM 1408 C CA . VAL A 1 187 ? -4.077 -7.070 0.666 1.00 98.69 187 VAL A CA 1
ATOM 1409 C C . VAL A 1 187 ? -5.147 -6.672 -0.350 1.00 98.69 187 VAL A C 1
ATOM 1411 O O . VAL A 1 187 ? -5.637 -7.509 -1.098 1.00 98.69 187 VAL A O 1
ATOM 1414 N N . TYR A 1 188 ? -5.483 -5.391 -0.431 1.00 98.69 188 TYR A N 1
ATOM 1415 C CA . TYR A 1 188 ? -6.306 -4.849 -1.514 1.00 98.69 188 TYR A CA 1
ATOM 1416 C C . TYR A 1 188 ? -5.428 -4.077 -2.486 1.00 98.69 188 TYR A C 1
ATOM 1418 O O . TYR A 1 188 ? -4.614 -3.252 -2.061 1.00 98.69 188 TYR A O 1
ATOM 1426 N N . PHE A 1 189 ? -5.620 -4.294 -3.785 1.00 98.44 189 PHE A N 1
ATOM 1427 C CA . PHE A 1 189 ? -4.904 -3.527 -4.796 1.00 98.44 189 PHE A CA 1
ATOM 1428 C C . PHE A 1 189 ? -5.749 -3.183 -6.014 1.00 98.44 189 PHE A C 1
ATOM 1430 O O . PHE A 1 189 ? -6.712 -3.874 -6.322 1.00 98.44 189 PHE A O 1
ATOM 1437 N N . GLY A 1 190 ? -5.432 -2.071 -6.679 1.00 97.69 190 GLY A N 1
ATOM 1438 C CA . GLY A 1 190 ? -6.286 -1.537 -7.743 1.00 97.69 190 GLY A CA 1
ATOM 1439 C C . GLY A 1 190 ? -6.008 -2.119 -9.128 1.00 97.69 190 GLY A C 1
ATOM 1440 O O . GLY A 1 190 ? -6.929 -2.272 -9.921 1.00 97.69 190 GLY A O 1
ATOM 1441 N N . VAL A 1 191 ? -4.754 -2.475 -9.425 1.00 95.81 191 VAL A N 1
ATOM 1442 C CA . VAL A 1 191 ? -4.375 -3.093 -10.707 1.00 95.81 191 VAL A CA 1
ATOM 1443 C C . VAL A 1 191 ? -3.348 -4.200 -10.524 1.00 95.81 191 VAL A C 1
ATOM 1445 O O . VAL A 1 191 ? -2.497 -4.134 -9.634 1.00 95.81 191 VAL A O 1
ATOM 1448 N N . LYS A 1 192 ? -3.400 -5.204 -11.401 1.00 91.06 192 LYS A N 1
ATOM 1449 C CA . LYS A 1 192 ? -2.320 -6.186 -11.548 1.00 91.06 192 LYS A CA 1
ATOM 1450 C C . LYS A 1 192 ? -1.096 -5.562 -12.210 1.00 91.06 192 LYS A C 1
ATOM 1452 O O . LYS A 1 192 ? -1.199 -4.517 -12.855 1.00 91.06 192 LYS A O 1
ATOM 1457 N N . GLU A 1 193 ? 0.057 -6.204 -12.048 1.00 80.81 193 GLU A N 1
ATOM 1458 C CA . GLU A 1 193 ? 1.272 -5.796 -12.757 1.00 80.81 193 GLU A CA 1
ATOM 1459 C C . GLU A 1 193 ? 1.022 -5.774 -14.288 1.00 80.81 193 GLU A C 1
ATOM 1461 O O . GLU A 1 193 ? 0.434 -6.723 -14.822 1.00 80.81 193 GLU A O 1
ATOM 1466 N N . PRO A 1 194 ? 1.416 -4.705 -15.010 1.00 75.69 194 PRO A N 1
ATOM 1467 C CA . PRO A 1 194 ? 1.206 -4.599 -16.450 1.00 75.69 194 PRO A CA 1
ATOM 1468 C C . PRO A 1 194 ? 1.853 -5.755 -17.218 1.00 75.69 194 PRO A C 1
ATOM 1470 O O . PRO A 1 194 ? 3.034 -6.042 -17.047 1.00 75.69 194 PRO A O 1
ATOM 1473 N N . GLY A 1 195 ? 1.090 -6.392 -18.108 1.00 71.56 195 GLY A N 1
ATOM 1474 C CA . GLY A 1 195 ? 1.543 -7.548 -18.895 1.00 71.56 195 GLY A CA 1
ATOM 1475 C C . GLY A 1 195 ? 1.342 -8.909 -18.216 1.00 71.56 195 GLY A C 1
ATOM 1476 O O . GLY A 1 195 ? 1.523 -9.941 -1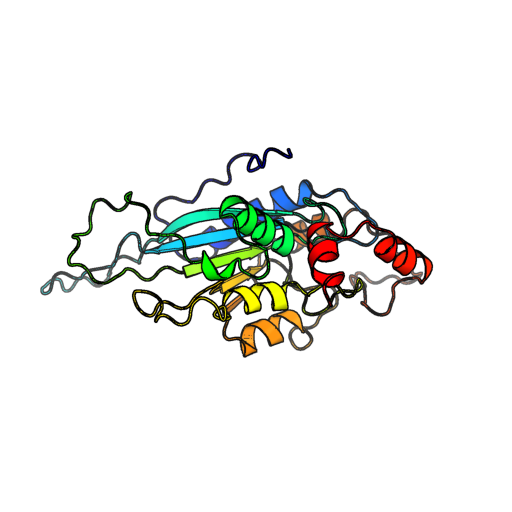8.861 1.00 71.56 195 GLY A O 1
ATOM 1477 N N . THR A 1 196 ? 0.911 -8.945 -16.954 1.00 61.84 196 THR A N 1
ATOM 1478 C CA . THR A 1 196 ? 0.674 -10.194 -16.223 1.00 61.84 196 THR A CA 1
ATOM 1479 C C . THR A 1 196 ? -0.772 -10.668 -16.408 1.00 61.84 196 THR A C 1
ATOM 1481 O O . THR A 1 196 ? -1.713 -10.064 -15.892 1.00 61.84 196 THR A O 1
ATOM 1484 N N . PHE A 1 197 ? -0.983 -11.783 -17.118 1.00 60.28 197 PHE A N 1
ATOM 1485 C CA . PHE A 1 197 ? -2.295 -12.450 -17.169 1.00 60.28 197 PHE A CA 1
ATOM 1486 C C . PHE A 1 197 ? -2.663 -13.041 -15.798 1.00 60.28 197 PHE A C 1
ATOM 1488 O O . PHE A 1 197 ? -1.789 -13.358 -14.993 1.00 60.28 197 PHE A O 1
ATOM 1495 N N . VAL A 1 198 ? -3.961 -13.241 -15.525 1.00 54.19 198 VAL A N 1
ATOM 1496 C CA . VAL A 1 198 ? -4.487 -13.654 -14.204 1.00 54.19 198 VAL A CA 1
ATOM 1497 C C . VAL A 1 198 ? -3.770 -14.874 -13.595 1.00 54.19 198 VAL A C 1
ATOM 1499 O O . VAL A 1 198 ? -3.610 -14.899 -12.378 1.00 54.19 198 VAL A O 1
ATOM 1502 N N . GLY A 1 199 ? -3.288 -15.824 -14.407 1.00 56.28 199 GLY A N 1
ATOM 1503 C CA . GLY A 1 199 ? -2.533 -17.006 -13.956 1.00 56.28 199 GLY A CA 1
ATOM 1504 C C . GLY A 1 199 ? -1.008 -16.835 -13.817 1.00 56.28 199 GLY A C 1
ATOM 1505 O O . GLY A 1 199 ? -0.350 -17.726 -13.290 1.00 56.28 199 GLY A O 1
ATOM 1506 N N . GLY A 1 200 ? -0.432 -15.716 -14.269 1.00 74.00 200 GLY A N 1
ATOM 1507 C CA . GLY A 1 200 ? 1.017 -15.455 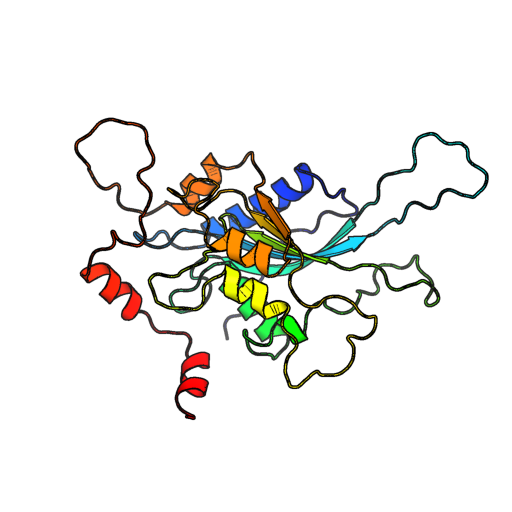-14.267 1.00 74.00 200 GLY A CA 1
ATOM 1508 C C . GLY A 1 200 ? 1.533 -14.673 -13.055 1.00 74.00 200 GLY A C 1
ATOM 1509 O O . GLY A 1 200 ? 2.740 -14.491 -12.912 1.00 74.00 200 GLY A O 1
ATOM 1510 N N . SER A 1 201 ? 0.641 -14.214 -12.176 1.00 85.38 201 SER A N 1
ATOM 1511 C CA . SER A 1 201 ? 1.001 -13.384 -11.025 1.00 85.38 201 SER A CA 1
ATOM 1512 C C . SER A 1 201 ? 1.788 -14.179 -9.976 1.00 85.38 201 SER A C 1
ATOM 1514 O O . SER A 1 201 ? 1.238 -14.933 -9.168 1.00 85.38 201 SER A O 1
ATOM 1516 N N . VAL A 1 202 ? 3.112 -13.999 -9.978 1.00 91.81 202 VAL A N 1
ATOM 1517 C CA . VAL A 1 202 ? 4.007 -14.576 -8.964 1.00 91.81 202 VAL A CA 1
ATOM 1518 C C . VAL A 1 202 ? 3.666 -14.019 -7.579 1.00 91.81 202 VAL A C 1
ATOM 1520 O O . VAL A 1 202 ? 3.638 -14.779 -6.615 1.00 91.81 202 VAL A O 1
ATOM 1523 N N . GLY A 1 203 ? 3.346 -12.723 -7.486 1.00 93.75 203 GLY A N 1
ATOM 1524 C CA . GLY A 1 203 ? 2.980 -12.061 -6.233 1.00 93.75 203 GLY A CA 1
ATOM 1525 C C . GLY A 1 203 ? 1.725 -12.654 -5.591 1.00 93.75 203 GLY A C 1
ATOM 1526 O O . GLY A 1 203 ? 1.775 -13.103 -4.446 1.00 93.75 203 GLY A O 1
ATOM 1527 N N . CYS A 1 204 ? 0.615 -12.743 -6.332 1.00 94.44 204 CYS A N 1
ATOM 1528 C CA . CYS A 1 204 ? -0.636 -13.311 -5.817 1.00 94.44 204 CYS A CA 1
ATOM 1529 C C . CYS A 1 204 ? -0.496 -14.793 -5.458 1.00 94.44 204 CYS A C 1
ATOM 1531 O O . CYS A 1 204 ? -1.070 -15.232 -4.458 1.00 94.44 204 CYS A O 1
ATOM 1533 N N . ARG A 1 205 ? 0.273 -15.571 -6.236 1.00 94.25 205 ARG A N 1
ATOM 1534 C CA . ARG A 1 205 ? 0.553 -16.976 -5.904 1.00 94.25 205 ARG A CA 1
ATOM 1535 C C . ARG A 1 205 ? 1.258 -17.088 -4.552 1.00 94.25 205 ARG A C 1
ATOM 1537 O O . ARG A 1 205 ? 0.771 -17.809 -3.688 1.00 94.25 205 ARG A O 1
ATOM 1544 N N . MET A 1 206 ? 2.323 -16.311 -4.341 1.00 96.50 206 MET A N 1
ATOM 1545 C CA . MET A 1 206 ? 3.050 -16.283 -3.067 1.00 96.50 206 MET A CA 1
ATOM 1546 C C . MET A 1 206 ? 2.136 -15.914 -1.889 1.00 96.50 206 MET A C 1
ATOM 1548 O O . MET A 1 206 ? 2.177 -16.572 -0.851 1.00 96.50 206 MET A O 1
ATOM 1552 N N . LEU A 1 207 ? 1.295 -14.882 -2.038 1.00 96.69 207 LEU A N 1
ATOM 1553 C CA . LEU A 1 207 ? 0.362 -14.469 -0.981 1.00 96.69 207 LEU A CA 1
ATOM 1554 C C . LEU A 1 207 ? -0.651 -15.577 -0.648 1.00 96.69 207 LEU A C 1
ATOM 1556 O O . LEU A 1 207 ? -0.859 -15.887 0.525 1.00 96.69 207 LEU A O 1
ATOM 1560 N N . THR A 1 208 ? -1.224 -16.210 -1.677 1.00 95.69 208 THR A N 1
ATOM 1561 C CA . THR A 1 208 ? -2.207 -17.297 -1.534 1.00 95.69 208 THR A CA 1
ATOM 1562 C C . THR A 1 208 ? -1.610 -18.510 -0.822 1.00 95.69 208 THR A C 1
ATOM 1564 O O . THR A 1 208 ? -2.209 -19.020 0.121 1.00 95.69 208 THR A O 1
ATOM 1567 N N . GLU A 1 209 ? -0.412 -18.948 -1.224 1.00 95.69 209 GLU A N 1
ATOM 1568 C CA . GLU A 1 209 ? 0.296 -20.084 -0.612 1.00 95.69 209 GLU A CA 1
ATOM 1569 C C . GLU A 1 209 ? 0.644 -19.825 0.864 1.00 95.69 209 GLU A C 1
ATOM 1571 O O . GLU A 1 209 ? 0.583 -20.734 1.690 1.00 95.69 209 GLU A O 1
ATOM 1576 N N . ALA A 1 210 ? 0.929 -18.572 1.228 1.00 95.31 210 ALA A N 1
ATOM 1577 C CA . ALA A 1 210 ? 1.139 -18.151 2.615 1.00 95.31 210 ALA A CA 1
ATOM 1578 C C . ALA A 1 210 ? -0.169 -17.876 3.395 1.00 95.31 210 ALA A C 1
ATOM 158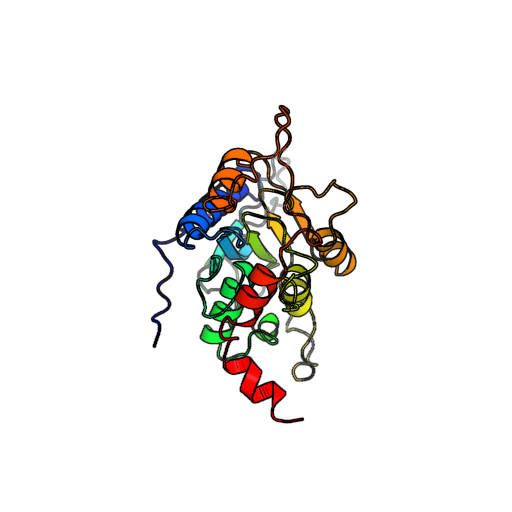0 O O . ALA A 1 210 ? -0.147 -17.462 4.565 1.00 95.31 210 ALA A O 1
ATOM 1581 N N . GLY A 1 211 ? -1.323 -18.064 2.749 1.00 94.81 211 GLY A N 1
ATOM 1582 C CA . GLY A 1 211 ? -2.653 -17.839 3.304 1.00 94.81 211 GLY A CA 1
ATOM 1583 C C . GLY A 1 211 ? -2.954 -16.383 3.657 1.00 94.81 211 GLY A C 1
ATOM 1584 O O . GLY A 1 211 ? -3.724 -16.154 4.594 1.00 94.81 211 GLY A O 1
ATOM 1585 N N . VAL A 1 212 ? -2.295 -15.404 3.026 1.00 96.50 212 VAL A N 1
ATOM 1586 C CA . VAL A 1 212 ? -2.706 -13.992 3.107 1.00 96.50 212 VAL A CA 1
ATOM 1587 C C . VAL A 1 212 ? -3.680 -13.719 1.967 1.00 96.50 212 VAL A C 1
ATOM 1589 O O . VAL A 1 212 ? -3.400 -13.982 0.797 1.00 96.50 212 VAL A O 1
ATOM 1592 N N . GLU A 1 213 ? -4.862 -13.245 2.343 1.00 96.88 213 GLU A N 1
ATOM 1593 C CA . GLU A 1 213 ? -5.941 -12.975 1.406 1.00 96.88 213 GLU A CA 1
ATOM 1594 C C . GLU A 1 213 ? -5.587 -11.774 0.536 1.00 96.88 213 GLU A C 1
ATOM 1596 O O . GLU A 1 213 ? -4.872 -10.860 0.956 1.00 96.88 213 GLU A O 1
ATOM 1601 N N . TRP A 1 214 ? -6.117 -11.732 -0.678 1.00 97.31 214 TRP A N 1
ATOM 1602 C CA . TRP A 1 214 ? -5.975 -10.559 -1.520 1.00 97.31 214 TRP A CA 1
ATOM 1603 C C . TRP A 1 214 ? -7.188 -10.365 -2.417 1.00 97.31 214 TRP A C 1
ATOM 1605 O O . TRP A 1 214 ? -7.921 -11.307 -2.711 1.00 97.31 214 TRP A O 1
ATOM 1615 N N . GLU A 1 215 ? -7.412 -9.122 -2.829 1.00 97.12 215 GLU A N 1
ATOM 1616 C CA . GLU A 1 215 ? -8.531 -8.747 -3.686 1.00 97.12 215 GLU A CA 1
ATOM 1617 C C . GLU A 1 215 ? -8.130 -7.604 -4.620 1.00 97.12 215 GLU A C 1
ATOM 1619 O O . GLU A 1 215 ? -7.558 -6.599 -4.184 1.00 97.12 215 GLU A O 1
ATOM 1624 N N . VAL A 1 216 ? -8.447 -7.762 -5.909 1.00 96.56 216 VAL A N 1
ATOM 1625 C CA . VAL A 1 216 ? -8.324 -6.675 -6.885 1.00 96.56 216 VAL A CA 1
ATOM 1626 C C . VAL A 1 216 ? -9.592 -5.838 -6.834 1.00 96.56 216 VAL A C 1
ATOM 1628 O O . VAL A 1 216 ? -10.687 -6.364 -7.026 1.00 96.56 216 VAL A O 1
ATOM 1631 N N . VAL A 1 217 ? -9.452 -4.540 -6.608 1.00 97.19 217 VAL A N 1
ATOM 1632 C CA . VAL A 1 217 ? -10.577 -3.611 -6.498 1.00 97.19 217 VAL A CA 1
ATOM 1633 C C . VAL A 1 217 ? -10.633 -2.765 -7.760 1.00 97.19 217 VAL A C 1
ATOM 1635 O O . VAL A 1 217 ? -9.820 -1.861 -7.951 1.00 97.19 217 VAL A O 1
ATOM 1638 N N . GLY A 1 218 ? -11.610 -3.059 -8.613 1.00 95.25 218 GLY A N 1
ATOM 1639 C CA . GLY A 1 218 ? -11.803 -2.330 -9.863 1.00 95.25 218 GLY A CA 1
ATOM 1640 C C . GLY A 1 218 ? -12.461 -0.958 -9.691 1.00 95.25 218 GLY A C 1
ATOM 1641 O O . GLY A 1 218 ? -13.098 -0.674 -8.670 1.00 95.25 218 GLY A O 1
ATOM 1642 N N . GLY A 1 219 ? -12.342 -0.120 -10.723 1.00 96.56 219 GLY A N 1
ATOM 1643 C CA . GLY A 1 219 ? -12.926 1.224 -10.807 1.00 96.56 219 GLY A CA 1
ATOM 1644 C C . GLY A 1 219 ? -11.927 2.386 -10.724 1.00 96.56 219 GLY A C 1
ATOM 1645 O O . GLY A 1 219 ? -12.362 3.532 -10.637 1.00 96.56 219 GLY A O 1
ATOM 1646 N N . LEU A 1 220 ? -10.619 2.106 -10.715 1.00 97.44 220 LEU A N 1
ATOM 1647 C CA . LEU A 1 220 ? -9.527 3.100 -10.693 1.00 97.44 220 LEU A CA 1
ATOM 1648 C C . LEU A 1 220 ? -8.350 2.707 -11.605 1.00 97.44 220 LEU A C 1
ATOM 1650 O O . LEU A 1 220 ? -7.249 3.239 -11.475 1.00 97.44 220 LEU A O 1
ATOM 1654 N N . GLU A 1 221 ? -8.537 1.733 -12.495 1.00 96.81 221 GLU A N 1
ATOM 1655 C CA . GLU A 1 221 ? -7.457 1.097 -13.249 1.00 96.81 221 GLU A CA 1
ATOM 1656 C C . GLU A 1 221 ? -6.728 2.100 -14.144 1.00 96.81 221 GLU A C 1
ATOM 1658 O O . GLU A 1 221 ? -5.497 2.140 -14.176 1.00 96.81 221 GLU A O 1
ATOM 1663 N N . LYS A 1 222 ? -7.492 2.951 -14.841 1.00 96.38 222 LYS A N 1
ATOM 1664 C CA . LYS A 1 222 ? -6.952 3.966 -15.753 1.00 96.38 222 LYS A CA 1
ATOM 1665 C C . LYS A 1 222 ? -6.144 5.012 -14.993 1.00 96.38 222 LYS A C 1
ATOM 1667 O O . LYS A 1 222 ? -5.050 5.375 -15.417 1.00 96.38 222 LYS A O 1
ATOM 1672 N N . GLU A 1 223 ? -6.668 5.492 -13.872 1.00 98.00 223 GLU A N 1
ATOM 1673 C CA . GLU A 1 223 ? -6.036 6.503 -13.033 1.00 98.00 223 GLU A CA 1
ATOM 1674 C C . GLU A 1 223 ? -4.760 5.969 -12.382 1.00 98.00 223 GLU A C 1
ATOM 1676 O O . GLU A 1 223 ? -3.740 6.662 -12.372 1.00 98.00 223 GLU A O 1
ATOM 1681 N N . ILE A 1 224 ? -4.799 4.729 -11.889 1.00 97.88 224 ILE A N 1
ATOM 1682 C CA . ILE A 1 224 ? -3.644 4.074 -11.281 1.00 97.88 224 ILE A CA 1
ATOM 1683 C C . ILE A 1 224 ? -2.541 3.858 -12.313 1.00 97.88 224 ILE A C 1
ATOM 1685 O O . ILE A 1 224 ? -1.411 4.263 -12.056 1.00 97.88 224 ILE A O 1
ATOM 1689 N N . LEU A 1 225 ? -2.844 3.273 -13.477 1.00 96.00 225 LEU A N 1
ATOM 1690 C CA . LEU A 1 225 ? -1.831 3.021 -14.509 1.00 96.00 225 LEU A CA 1
ATOM 1691 C C . LEU A 1 225 ? -1.236 4.322 -15.053 1.00 96.00 225 LEU A C 1
ATOM 1693 O O . LEU A 1 225 ? -0.023 4.404 -15.234 1.00 96.00 225 LEU A O 1
ATOM 1697 N N . LYS A 1 226 ? -2.062 5.363 -15.234 1.00 96.19 226 LYS A N 1
ATOM 1698 C CA . LYS A 1 226 ? -1.598 6.690 -15.656 1.00 96.19 226 LYS A CA 1
ATOM 1699 C C . LYS A 1 226 ? -0.550 7.258 -14.700 1.00 96.19 226 LYS A C 1
ATOM 1701 O O . LYS A 1 226 ? 0.483 7.732 -15.156 1.00 96.19 226 LYS A O 1
ATOM 1706 N N . VAL A 1 227 ? -0.812 7.230 -13.390 1.00 97.38 227 VAL A N 1
ATOM 1707 C CA . VAL A 1 227 ? 0.153 7.725 -12.394 1.00 97.38 227 VAL A CA 1
ATOM 1708 C C . VAL A 1 227 ? 1.356 6.793 -12.307 1.00 97.38 227 VAL A C 1
ATOM 1710 O O . VAL A 1 227 ? 2.487 7.270 -12.308 1.00 97.38 227 VAL A O 1
ATOM 1713 N N . ALA A 1 228 ? 1.138 5.478 -12.266 1.00 96.50 228 ALA A N 1
ATOM 1714 C CA . ALA A 1 228 ? 2.201 4.497 -12.095 1.00 96.50 228 ALA A CA 1
ATOM 1715 C C . ALA A 1 228 ? 3.260 4.568 -13.200 1.00 96.50 228 ALA A C 1
ATOM 1717 O O . ALA A 1 228 ? 4.445 4.462 -12.893 1.00 96.50 228 ALA A O 1
ATOM 1718 N N . MET A 1 229 ? 2.843 4.771 -14.452 1.00 93.75 229 MET A N 1
ATOM 1719 C CA . MET A 1 229 ? 3.720 4.820 -15.628 1.00 93.75 229 MET A CA 1
ATOM 1720 C C . MET A 1 229 ? 4.243 6.228 -15.946 1.00 93.75 229 MET A C 1
ATOM 1722 O O . MET A 1 229 ? 4.943 6.418 -16.940 1.00 93.75 229 MET A O 1
ATOM 1726 N N . GLU A 1 230 ? 3.922 7.241 -15.136 1.00 94.88 230 GLU A N 1
ATOM 1727 C CA . GLU A 1 230 ? 4.385 8.602 -15.399 1.00 94.88 230 GLU A CA 1
ATOM 1728 C C . GLU A 1 230 ? 5.920 8.681 -15.330 1.00 94.88 230 GLU A C 1
ATOM 1730 O O . GLU A 1 230 ? 6.540 8.382 -14.305 1.00 94.88 230 GLU A O 1
ATOM 1735 N N . GLY A 1 231 ? 6.529 9.107 -16.438 1.00 92.19 231 GLY A N 1
ATOM 1736 C CA . GLY A 1 231 ? 7.979 9.166 -16.618 1.00 92.19 231 GLY A CA 1
ATOM 1737 C C . GLY A 1 231 ? 8.588 7.952 -17.318 1.00 92.19 231 GLY A C 1
ATOM 1738 O O . GLY A 1 231 ? 9.777 8.005 -17.620 1.00 92.19 231 GLY A O 1
ATOM 1739 N N . HIS A 1 232 ? 7.815 6.894 -17.592 1.00 88.50 232 HIS A N 1
ATOM 1740 C CA . HIS A 1 232 ? 8.263 5.760 -18.406 1.00 88.50 232 HIS A CA 1
ATOM 1741 C C . HIS A 1 232 ? 8.414 6.228 -19.851 1.00 88.50 232 HIS A C 1
ATOM 1743 O O . HIS A 1 232 ? 7.533 6.902 -20.385 1.00 88.50 232 HIS A O 1
ATOM 1749 N N . GLU A 1 233 ? 9.537 5.904 -20.489 1.00 80.62 233 GLU A N 1
ATOM 1750 C CA . GLU A 1 233 ? 9.692 6.204 -21.909 1.00 80.62 233 GLU A CA 1
ATOM 1751 C C . GLU A 1 233 ? 8.695 5.356 -22.700 1.00 80.62 233 GLU A C 1
ATOM 1753 O O . GLU A 1 233 ? 8.709 4.124 -22.625 1.00 80.62 233 GLU A O 1
ATOM 1758 N N . GLU A 1 234 ? 7.847 6.005 -23.500 1.00 59.91 234 GLU A N 1
ATOM 1759 C CA . GLU A 1 234 ? 7.152 5.315 -24.576 1.00 59.91 234 GLU A CA 1
ATOM 1760 C C . GLU A 1 234 ? 8.232 4.737 -25.490 1.00 59.91 234 GLU A C 1
ATOM 1762 O O . GLU A 1 234 ? 8.861 5.456 -26.274 1.00 59.91 234 GLU A O 1
ATOM 1767 N N . ARG A 1 235 ? 8.494 3.428 -25.396 1.00 50.78 235 ARG A N 1
ATOM 1768 C CA . ARG A 1 235 ? 9.265 2.754 -26.436 1.00 50.78 235 ARG A CA 1
ATOM 1769 C C . ARG A 1 235 ? 8.506 3.004 -27.733 1.00 50.78 235 ARG A C 1
ATOM 1771 O O . ARG A 1 235 ? 7.465 2.393 -27.951 1.00 50.78 235 ARG A O 1
ATOM 1778 N N . LYS A 1 236 ? 9.030 3.895 -28.585 1.00 37.22 236 LYS A N 1
ATOM 1779 C CA . LYS A 1 236 ? 8.580 4.114 -29.966 1.00 37.22 236 LYS A CA 1
ATOM 1780 C C . LYS A 1 236 ? 8.781 2.826 -30.767 1.00 37.22 236 LYS A C 1
ATOM 1782 O O . LYS A 1 236 ? 9.690 2.711 -31.585 1.00 37.22 236 LYS A O 1
ATOM 1787 N N . GLY A 1 237 ? 7.953 1.823 -30.511 1.00 39.84 237 GLY A N 1
ATOM 1788 C CA . GLY A 1 237 ? 7.776 0.688 -31.388 1.00 39.84 237 GLY A CA 1
ATOM 1789 C C . GLY A 1 237 ? 6.953 1.162 -32.573 1.00 39.84 237 GLY A C 1
ATOM 1790 O O . GLY A 1 237 ? 5.807 1.567 -32.412 1.00 39.84 237 GLY A O 1
ATOM 1791 N N . LYS A 1 238 ? 7.535 1.135 -33.772 1.00 37.28 238 LYS A N 1
ATOM 1792 C CA . LYS A 1 238 ? 6.761 1.181 -35.014 1.00 37.28 238 LYS A CA 1
ATOM 1793 C C . LYS A 1 238 ? 5.769 0.011 -34.988 1.00 37.28 238 LYS A C 1
ATOM 1795 O O . LYS A 1 238 ? 6.185 -1.129 -35.158 1.00 37.28 238 LYS A O 1
ATOM 1800 N N . GLY A 1 239 ? 4.493 0.289 -34.757 1.00 30.03 239 GLY A N 1
ATOM 1801 C CA . GLY A 1 239 ? 3.432 -0.714 -34.795 1.00 30.03 239 GLY A CA 1
ATOM 1802 C C . GLY A 1 239 ? 2.200 -0.211 -34.063 1.00 30.03 239 GLY A C 1
ATOM 1803 O O . GLY A 1 239 ? 2.196 -0.164 -32.840 1.00 30.03 239 GLY A O 1
ATOM 1804 N N . GLY A 1 240 ? 1.187 0.210 -34.819 1.00 30.47 240 GLY A N 1
ATOM 1805 C CA . GLY A 1 240 ? -0.109 0.590 -34.271 1.00 30.47 240 GLY A CA 1
ATOM 1806 C C . GLY A 1 240 ? -0.791 -0.601 -33.601 1.00 30.47 240 GLY A C 1
ATOM 1807 O O . GLY A 1 240 ? -0.872 -1.681 -34.181 1.00 30.47 240 GLY A O 1
ATOM 1808 N N . GLY A 1 241 ? -1.274 -0.372 -32.387 1.00 31.92 241 GLY A N 1
ATOM 1809 C CA . GLY A 1 241 ? -2.065 -1.300 -31.593 1.00 31.92 241 GLY A CA 1
ATOM 1810 C C . GLY A 1 241 ? -2.116 -0.780 -30.163 1.00 31.92 241 GLY A C 1
ATOM 1811 O O . GLY A 1 241 ? -1.072 -0.685 -29.524 1.00 31.92 241 GLY A O 1
ATOM 1812 N N . ASP A 1 242 ? -3.306 -0.410 -29.687 1.00 36.72 242 ASP A N 1
ATOM 1813 C CA . ASP A 1 242 ? -3.601 0.032 -28.312 1.00 36.72 242 ASP A CA 1
ATOM 1814 C C . ASP A 1 242 ? -3.450 -1.117 -27.289 1.00 36.72 242 ASP A C 1
ATOM 1816 O O . ASP A 1 242 ? -4.331 -1.391 -26.476 1.00 36.72 242 ASP A O 1
ATOM 1820 N N . GLU A 1 243 ? -2.319 -1.818 -27.314 1.00 37.38 243 GLU A N 1
ATOM 1821 C CA . GLU A 1 243 ? -1.950 -2.791 -26.295 1.00 37.38 243 GLU A CA 1
ATOM 1822 C C . GLU A 1 243 ? -0.781 -2.233 -25.488 1.00 37.38 243 GLU A C 1
ATOM 1824 O O . GLU A 1 243 ? 0.323 -2.023 -25.993 1.00 37.38 243 GLU A O 1
ATOM 1829 N N . VAL A 1 244 ? -1.047 -1.971 -24.206 1.00 41.66 244 VAL A N 1
ATOM 1830 C CA . VAL A 1 244 ? -0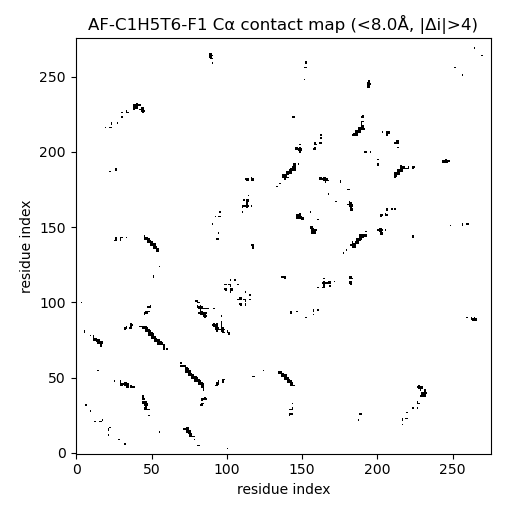.060 -1.568 -23.200 1.00 41.66 244 VAL A CA 1
ATOM 1831 C C . VAL A 1 244 ? 1.028 -2.643 -23.143 1.00 41.66 244 VAL A C 1
ATOM 1833 O O . VAL A 1 244 ? 0.892 -3.656 -22.458 1.00 41.66 244 VAL A O 1
ATOM 1836 N N . ARG A 1 245 ? 2.108 -2.451 -23.903 1.00 40.50 245 ARG A N 1
ATOM 1837 C CA . ARG A 1 245 ? 3.264 -3.347 -23.919 1.00 40.50 245 ARG A CA 1
ATOM 1838 C C . ARG A 1 245 ? 3.942 -3.262 -22.550 1.00 40.50 245 ARG A C 1
ATOM 1840 O O . ARG A 1 245 ? 4.641 -2.294 -22.264 1.00 40.50 245 ARG A O 1
ATOM 1847 N N . GLY A 1 246 ? 3.671 -4.249 -21.695 1.00 39.56 246 GLY A N 1
ATOM 1848 C CA . GLY A 1 246 ? 4.168 -4.311 -20.321 1.00 39.56 246 GLY A CA 1
ATOM 1849 C C . GLY A 1 246 ? 5.692 -4.200 -20.235 1.00 39.56 246 GLY A C 1
ATOM 1850 O O . GLY A 1 246 ? 6.422 -4.631 -21.131 1.00 39.56 246 GLY A O 1
ATOM 1851 N N . THR A 1 247 ? 6.183 -3.627 -19.139 1.00 46.31 247 THR A N 1
ATOM 1852 C CA . THR A 1 247 ? 7.597 -3.686 -18.761 1.00 46.31 247 THR A CA 1
ATOM 1853 C C . THR A 1 247 ? 7.922 -5.125 -18.365 1.00 46.31 247 THR A C 1
ATOM 1855 O O . THR A 1 247 ? 7.782 -5.498 -17.203 1.00 46.31 247 THR A O 1
ATOM 1858 N N . ASN A 1 248 ? 8.300 -5.965 -19.327 1.00 46.91 248 ASN A N 1
ATOM 1859 C CA . ASN A 1 248 ? 8.754 -7.312 -19.013 1.00 46.91 248 ASN A CA 1
ATOM 1860 C C . ASN A 1 248 ? 10.049 -7.222 -18.186 1.00 46.91 248 ASN A C 1
ATOM 1862 O O . ASN A 1 248 ? 10.965 -6.472 -18.527 1.00 46.91 248 ASN A O 1
ATOM 1866 N N . ILE A 1 249 ? 10.124 -7.993 -17.101 1.00 50.44 249 ILE A N 1
ATOM 1867 C CA . ILE A 1 249 ? 11.280 -8.056 -16.198 1.00 50.44 249 ILE A CA 1
ATOM 1868 C C . ILE A 1 249 ? 12.570 -8.447 -16.952 1.00 50.44 249 ILE A C 1
ATOM 1870 O O . ILE A 1 249 ? 13.675 -8.090 -16.550 1.00 50.44 249 ILE A O 1
ATOM 1874 N N . ASP A 1 250 ? 12.432 -9.137 -18.081 1.00 50.38 250 ASP A N 1
ATOM 1875 C CA . ASP A 1 250 ? 13.558 -9.572 -18.904 1.00 50.38 250 ASP A CA 1
ATOM 1876 C C . ASP A 1 250 ? 14.001 -8.520 -19.949 1.00 50.38 250 ASP A C 1
ATOM 1878 O O . ASP A 1 250 ? 15.060 -8.671 -20.552 1.00 50.38 250 ASP A O 1
ATOM 1882 N N . ASP A 1 251 ? 13.264 -7.411 -20.118 1.00 54.47 251 ASP A N 1
ATOM 1883 C CA . ASP A 1 251 ? 13.459 -6.435 -21.207 1.00 54.47 251 ASP A CA 1
ATOM 1884 C C . ASP A 1 251 ? 14.228 -5.150 -20.808 1.00 54.47 251 ASP A C 1
ATOM 1886 O O . ASP A 1 251 ? 14.274 -4.192 -21.593 1.00 54.47 251 ASP A O 1
ATOM 1890 N N . ILE A 1 252 ? 14.827 -5.075 -19.610 1.00 60.56 252 ILE A N 1
ATOM 1891 C CA . ILE A 1 252 ? 15.598 -3.889 -19.177 1.00 60.56 252 ILE A CA 1
ATOM 1892 C C . ILE A 1 252 ? 16.980 -3.816 -19.848 1.00 60.56 252 ILE A C 1
ATOM 1894 O O . ILE A 1 252 ? 17.658 -4.830 -20.009 1.00 60.56 252 ILE A O 1
ATOM 1898 N N . SER A 1 253 ? 17.435 -2.612 -20.212 1.00 68.75 253 SER A N 1
ATOM 1899 C CA . SER A 1 253 ? 18.788 -2.425 -20.753 1.00 68.75 253 SER A CA 1
ATOM 1900 C C . SER A 1 253 ? 19.860 -2.656 -19.676 1.00 68.75 253 SER A C 1
ATOM 1902 O O . SER A 1 253 ? 19.633 -2.437 -18.484 1.00 68.75 253 SER A O 1
ATOM 1904 N N . GLU A 1 254 ? 21.058 -3.081 -20.087 1.00 71.06 254 GLU A N 1
ATOM 1905 C CA . GLU A 1 254 ? 22.186 -3.288 -19.165 1.00 71.06 254 GLU A CA 1
ATOM 1906 C C . GLU A 1 254 ? 22.608 -1.985 -18.466 1.00 71.06 254 GLU A C 1
ATOM 1908 O O . GLU A 1 254 ? 22.923 -1.983 -17.276 1.00 71.06 254 GLU A O 1
ATOM 1913 N N . GLU A 1 255 ? 22.555 -0.860 -19.183 1.00 72.12 255 GLU A N 1
ATOM 1914 C CA . GLU A 1 255 ? 22.812 0.473 -18.632 1.00 72.12 255 GLU A CA 1
ATOM 1915 C C . GLU A 1 255 ? 21.862 0.801 -17.473 1.00 72.12 255 GLU A C 1
ATOM 1917 O O . GLU A 1 255 ? 22.288 1.287 -16.426 1.00 72.12 255 GLU A O 1
ATOM 1922 N N . GLU A 1 256 ? 20.584 0.461 -17.610 1.00 67.19 256 GLU A N 1
ATOM 1923 C CA . GLU A 1 256 ? 19.588 0.716 -16.578 1.00 67.19 256 GLU A CA 1
ATOM 1924 C C . GLU A 1 256 ? 19.738 -0.218 -15.373 1.00 67.19 256 GLU A C 1
ATOM 1926 O O . GLU A 1 256 ? 19.606 0.224 -14.230 1.00 67.19 256 GLU A O 1
ATOM 1931 N N . ARG A 1 257 ? 20.110 -1.485 -15.597 1.00 71.50 257 ARG A N 1
ATOM 1932 C CA . ARG A 1 257 ? 20.498 -2.393 -14.505 1.00 71.50 257 ARG A CA 1
ATOM 1933 C C . ARG A 1 257 ? 21.632 -1.783 -13.674 1.00 71.50 257 ARG A C 1
ATOM 1935 O O . ARG A 1 257 ? 21.516 -1.708 -12.452 1.00 71.50 257 ARG A O 1
ATOM 1942 N N . ARG A 1 258 ? 22.667 -1.243 -14.333 1.00 74.81 258 ARG A N 1
ATOM 1943 C CA . ARG A 1 258 ? 23.778 -0.547 -13.657 1.00 74.81 258 ARG A CA 1
ATOM 1944 C C . ARG A 1 258 ? 23.308 0.687 -12.881 1.00 74.81 258 ARG A C 1
ATOM 1946 O O . ARG A 1 258 ? 23.808 0.928 -11.785 1.00 74.81 258 ARG A O 1
ATOM 1953 N N . ARG A 1 259 ? 22.337 1.455 -13.396 1.00 73.25 259 ARG A N 1
ATOM 1954 C CA . ARG A 1 259 ? 21.766 2.616 -12.680 1.00 73.25 259 ARG A CA 1
ATOM 1955 C C . ARG A 1 259 ? 21.021 2.212 -11.411 1.00 73.25 259 ARG A C 1
ATOM 1957 O O . ARG A 1 259 ? 21.161 2.895 -10.398 1.00 73.25 259 ARG A O 1
ATOM 1964 N N . GLN A 1 260 ? 20.256 1.121 -11.444 1.00 71.94 260 GLN A N 1
ATOM 1965 C CA . GLN A 1 260 ? 19.563 0.619 -10.253 1.00 71.94 260 GLN A CA 1
ATOM 1966 C C . GLN A 1 260 ? 20.533 0.059 -9.211 1.00 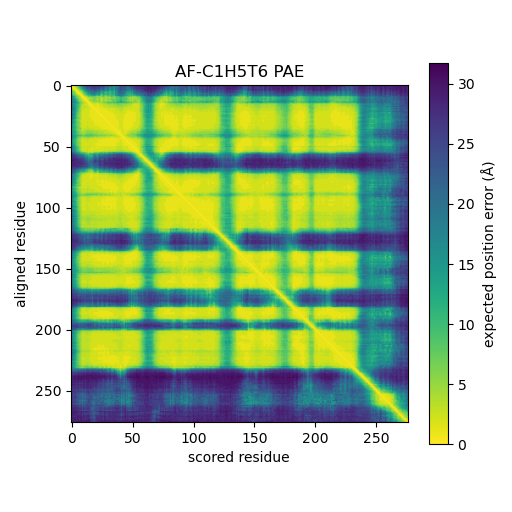71.94 260 GLN A C 1
ATOM 1968 O O . GLN A 1 260 ? 20.347 0.316 -8.020 1.00 71.94 260 GLN A O 1
ATOM 1973 N N . ASP A 1 261 ? 21.576 -0.647 -9.650 1.00 72.12 261 ASP A N 1
ATOM 1974 C CA . ASP A 1 261 ? 22.613 -1.195 -8.769 1.00 72.12 261 ASP A CA 1
ATOM 1975 C C . ASP A 1 261 ? 23.481 -0.098 -8.131 1.00 72.12 261 ASP A C 1
ATOM 1977 O O . ASP A 1 261 ? 23.937 -0.248 -6.998 1.00 72.12 261 ASP A O 1
ATOM 1981 N N . ALA A 1 262 ? 23.669 1.035 -8.818 1.00 73.81 262 ALA A N 1
ATOM 1982 C CA . ALA A 1 262 ? 24.419 2.182 -8.306 1.00 73.81 262 ALA A CA 1
ATOM 1983 C C . ALA A 1 262 ? 23.661 3.009 -7.247 1.00 73.81 262 ALA A C 1
ATOM 1985 O O . ALA A 1 262 ? 24.267 3.866 -6.598 1.00 73.81 262 ALA A O 1
ATOM 1986 N N . MET A 1 263 ? 22.351 2.796 -7.047 1.00 69.69 263 MET A N 1
ATOM 1987 C CA . MET A 1 263 ? 21.615 3.514 -6.002 1.00 69.69 263 MET A CA 1
ATOM 1988 C C . MET A 1 263 ? 22.071 3.054 -4.608 1.00 69.69 263 MET A C 1
ATOM 1990 O O . MET A 1 263 ? 22.139 1.849 -4.350 1.00 69.69 263 MET A O 1
ATOM 1994 N N . PRO A 1 264 ? 22.324 3.979 -3.664 1.00 56.34 264 PRO A N 1
ATOM 1995 C CA . PRO A 1 264 ? 22.735 3.610 -2.316 1.00 56.34 264 PRO A CA 1
ATOM 1996 C C . PRO A 1 264 ? 21.650 2.750 -1.653 1.00 56.34 264 PRO A C 1
ATOM 1998 O O . PRO A 1 264 ? 20.513 3.188 -1.470 1.00 56.34 264 PRO A O 1
ATOM 2001 N N . ARG A 1 265 ? 21.994 1.505 -1.303 1.00 55.91 265 ARG A N 1
ATOM 2002 C CA . ARG A 1 265 ? 21.133 0.622 -0.501 1.00 55.91 265 ARG A CA 1
ATOM 2003 C C . ARG A 1 265 ? 20.988 1.188 0.917 1.00 55.91 265 ARG A C 1
ATOM 2005 O O . ARG A 1 265 ? 21.912 1.824 1.422 1.00 55.91 265 ARG A O 1
ATOM 2012 N N . ASN A 1 266 ? 19.836 0.950 1.554 1.00 50.59 266 ASN A N 1
ATOM 2013 C CA . ASN A 1 266 ? 19.567 1.401 2.924 1.00 50.59 266 ASN A CA 1
ATOM 2014 C C . ASN A 1 266 ? 20.730 0.982 3.861 1.00 50.59 266 ASN A C 1
ATOM 2016 O O . ASN A 1 266 ? 20.984 -0.222 3.979 1.00 50.59 266 ASN A O 1
ATOM 2020 N N . PRO A 1 267 ? 21.427 1.929 4.524 1.00 44.66 267 PRO A N 1
ATOM 2021 C CA . PRO A 1 267 ? 22.603 1.648 5.351 1.00 44.66 267 PRO A CA 1
ATOM 2022 C C . PRO A 1 267 ? 22.369 0.609 6.450 1.00 44.66 267 PRO A C 1
ATOM 2024 O O . PRO A 1 267 ? 23.291 -0.131 6.784 1.00 44.66 267 PRO A O 1
ATOM 2027 N N . LEU A 1 268 ? 21.136 0.510 6.968 1.00 46.84 268 LEU A N 1
ATOM 2028 C CA . LEU A 1 268 ? 20.774 -0.436 8.030 1.00 46.84 268 LEU A CA 1
ATOM 2029 C C . LEU A 1 268 ? 21.042 -1.898 7.643 1.00 46.84 268 LEU A C 1
ATOM 2031 O O . LEU A 1 268 ? 21.404 -2.695 8.502 1.00 46.84 268 LEU A O 1
ATOM 2035 N N . LYS A 1 269 ? 20.952 -2.246 6.352 1.00 43.84 269 LYS A N 1
ATOM 2036 C CA . LYS A 1 269 ? 21.248 -3.608 5.885 1.00 43.84 269 LYS A CA 1
ATOM 2037 C C . LYS A 1 269 ? 22.752 -3.892 5.817 1.00 43.84 269 LYS A C 1
ATOM 2039 O O . LYS A 1 269 ? 23.174 -5.026 6.005 1.00 43.84 269 LYS A O 1
ATOM 2044 N N . ARG A 1 270 ? 23.573 -2.857 5.600 1.00 41.31 270 ARG A N 1
ATOM 2045 C CA . ARG A 1 270 ? 25.031 -2.992 5.456 1.00 41.31 270 ARG A CA 1
ATOM 2046 C C . ARG A 1 270 ? 25.720 -3.324 6.780 1.00 41.31 270 ARG A C 1
ATOM 2048 O O . ARG A 1 270 ? 26.722 -4.022 6.755 1.00 41.31 270 ARG A O 1
ATOM 2055 N N . MET A 1 271 ? 25.183 -2.859 7.912 1.00 43.78 271 MET A N 1
ATOM 2056 C CA . MET A 1 271 ? 25.698 -3.259 9.230 1.00 43.78 271 MET A CA 1
ATOM 2057 C C . MET A 1 271 ? 25.377 -4.724 9.554 1.00 43.78 271 MET A C 1
ATOM 2059 O O . MET A 1 271 ? 26.195 -5.377 10.176 1.00 43.78 271 MET A O 1
ATOM 2063 N N . MET A 1 272 ? 24.243 -5.266 9.089 1.00 46.19 272 MET A N 1
ATOM 2064 C CA . MET A 1 272 ? 23.888 -6.673 9.337 1.00 46.19 272 MET A CA 1
ATOM 2065 C C . MET A 1 272 ? 24.604 -7.664 8.406 1.00 46.19 272 MET A C 1
ATOM 2067 O O . MET A 1 272 ? 24.825 -8.802 8.795 1.00 46.19 272 MET A O 1
ATOM 2071 N N . GLU A 1 273 ? 24.955 -7.262 7.180 1.00 46.38 273 GLU A N 1
ATOM 2072 C CA . GLU A 1 273 ? 25.659 -8.131 6.216 1.00 46.38 273 GLU A CA 1
ATOM 2073 C C . GLU A 1 273 ? 27.187 -8.153 6.411 1.00 46.38 273 GLU A C 1
ATOM 2075 O O . GLU A 1 273 ? 27.846 -9.026 5.857 1.00 46.38 273 GLU A O 1
ATOM 2080 N N . ALA A 1 274 ? 27.758 -7.206 7.167 1.00 44.72 274 ALA A N 1
ATOM 2081 C CA . ALA A 1 274 ? 29.199 -7.152 7.444 1.00 44.72 274 ALA A CA 1
ATOM 2082 C C . ALA A 1 274 ? 29.630 -7.997 8.659 1.00 44.72 274 ALA A C 1
ATOM 2084 O O . ALA A 1 274 ? 30.824 -8.234 8.821 1.00 44.72 274 ALA A O 1
ATOM 2085 N N . ASP A 1 275 ? 28.676 -8.473 9.463 1.00 36.75 275 ASP A N 1
ATOM 2086 C CA . ASP A 1 275 ? 28.915 -9.369 10.598 1.00 36.75 275 ASP A CA 1
ATOM 2087 C C . ASP A 1 275 ? 28.532 -10.819 10.231 1.00 36.75 275 ASP A C 1
ATOM 2089 O O . ASP A 1 275 ? 27.656 -11.421 10.855 1.00 36.75 275 ASP A O 1
ATOM 2093 N N . ILE A 1 276 ? 29.157 -11.374 9.182 1.00 42.53 276 ILE A N 1
ATOM 2094 C CA . ILE A 1 276 ? 29.226 -12.825 8.907 1.00 42.53 276 ILE A CA 1
ATOM 2095 C C . ILE A 1 276 ? 30.641 -13.181 8.457 1.00 42.53 276 ILE A C 1
ATOM 2097 O O . ILE A 1 276 ? 31.140 -12.524 7.515 1.00 42.53 276 ILE A O 1
#

Nearest PDB structures (foldseek):
  7ds0-assembly1_A  TM=9.094E-01  e=2.434E-23  Aspergillus oryzae RIB40
  7ds1-assembly1_A  TM=9.050E-01  e=2.107E-22  Aspergillus oryzae RIB40
  7drz-assembly1_A  TM=8.792E-01  e=3.051E-22  Aspergillus oryzae RIB40
  2rpz-assembly1_A  TM=3.814E-01  e=1.672E-02  Mus musculus

Secondary structure (DSSP, 8-state):
----PPSTT-PPPTTB-SSHHHHHHHHHHHHHHHTTSPP-SS----EEEEEEEEES------TT---S-PPPPPEEEEEEEEEETTSSSSS--HHHHHHHHHHHHTT--GGGGGGG-SPPPPTT-TT--TTSPPPP-EEEEEEEEPPPS--TT-PPPHHHHHHHTTSPPTT--S--TTSPPPS--EEEEEEPPTT--TTT-HHHHHHHHTT-EEEE--S-HHHHHHHHTTT------S----------TT---HHHHHHHHTSPPPHHHHHHHS--

Organism: Paracoccidioides lutzii (strain ATCC MYA-826 / Pb01) (NCBI:txid502779)

Solvent-accessible surface area (backbone atoms only — not comparable to full-atom values): 16176 Å² total; per-residue (Å²): 132,86,78,83,70,76,68,86,78,84,72,60,60,77,70,32,58,97,45,69,71,52,51,51,52,54,40,52,54,11,46,60,36,11,70,70,23,78,67,32,63,85,51,61,29,27,6,18,37,35,30,40,39,30,70,68,44,77,73,72,77,62,97,84,63,92,64,95,68,78,65,78,57,23,26,38,52,44,80,68,29,53,17,18,16,52,73,43,76,32,97,37,47,12,62,54,31,16,46,39,53,42,11,53,78,70,75,40,53,57,89,47,33,18,80,67,30,72,69,79,86,70,82,82,64,84,85,68,62,94,86,57,77,85,76,71,70,43,29,36,36,37,25,31,47,50,50,38,53,66,44,93,86,69,52,87,20,47,26,56,57,49,53,45,19,45,51,78,52,90,89,53,80,64,77,50,90,84,75,61,81,42,21,54,44,36,38,41,21,36,35,70,57,65,74,53,52,91,90,64,44,54,14,61,50,54,29,52,78,71,68,29,47,71,48,78,46,81,91,48,49,70,63,44,50,55,53,18,51,36,56,40,73,78,77,86,65,92,67,95,66,101,62,82,78,37,80,51,89,86,71,67,55,71,70,55,53,52,55,61,69,66,42,60,67,56,65,76,56,55,64,63,66,68,73,117

pLDDT: mean 79.69, std 20.58, range [30.03, 98.81]

Mean predicted aligned error: 12.4 Å

Foldseek 3Di:
DPPPDDPPDPDWDPFADPDLVNLVSVLVVQLVQLLVDDAAQPFFSKKKWKKKKFFLDDQDDPPPDPDPDRDDTTITMDTQFMFIQCPDFARDHGLLRRQQVSQVVVVHGSLCSLVCPPPPDDPVSVPDDPPDQDTAMAIEMEMAEQFALQDLLRPHTSLNSQLSSQDDDPVPPDCPVRNHGTGHQEYEYAYYAAPADPVRGSSVVSCVVSNRYYDHRYDCHVSSVCSRNGHHDPPPDPDDDPRPPGPPSVPDDPVVSVVSNPGDDDVVVVVVVVPD

Sequence (276 aa):
MATTSVPPSITPIPSHLNNQQTHLYYLRACLSLSQQSPPKPTNFRVGAILLSRMPTTIPTNPPNQLQSHTPPTTYTDTILSTGYTLELSGNTHAEQCALAKYAARHGVSEEHVGDVLPPPPTSASSQFQTTDPPRPQSIILYVTMEPCGKRLSGNNPCAARIIQTRTPSRQNTGPSAGGTRRGIDKVYFGVKEPGTFVGGSVGCRMLTEAGVEWEVVGGLEKEILKVAMEGHEERKGKGGGDEVRGTNIDDISEEERRRQDAMPRNPLKRMMEADI

Radius of gyration: 20.44 Å; Cα contacts (8 Å, |Δi|>4): 470; chains: 1; bounding box: 67×35×65 Å